Protein AF-A0A1V4RN10-F1 (afdb_monomer_lite)

Radius of gyration: 19.71 Å; chains: 1; bounding box: 52×45×44 Å

pLDDT: mean 91.27, std 7.73, range [52.91, 98.69]

Structure (mmCIF, N/CA/C/O backbone):
data_AF-A0A1V4RN10-F1
#
_entry.id   AF-A0A1V4RN10-F1
#
loop_
_atom_site.group_PDB
_atom_site.id
_atom_site.type_symbol
_atom_site.label_atom_id
_atom_site.label_alt_id
_atom_site.label_comp_id
_atom_site.label_asym_id
_atom_site.label_entity_id
_atom_site.label_seq_id
_atom_site.pdbx_PDB_ins_code
_atom_site.Cartn_x
_atom_site.Cartn_y
_atom_site.Cartn_z
_atom_site.occupancy
_atom_site.B_iso_or_equiv
_atom_site.auth_seq_id
_atom_site.auth_comp_id
_atom_site.auth_asym_id
_atom_site.auth_atom_id
_atom_site.pdbx_PDB_model_num
ATOM 1 N N . MET A 1 1 ? 27.541 -5.386 -12.249 1.00 52.91 1 MET A N 1
ATOM 2 C CA . MET A 1 1 ? 27.456 -4.041 -11.633 1.00 52.91 1 MET A CA 1
ATOM 3 C C . MET A 1 1 ? 26.237 -4.027 -10.718 1.00 52.91 1 MET A C 1
ATOM 5 O O . MET A 1 1 ? 25.188 -4.475 -11.162 1.00 52.91 1 MET A O 1
ATOM 9 N N . LYS A 1 2 ? 26.365 -3.632 -9.444 1.00 71.94 2 LYS A N 1
ATOM 10 C CA . LYS A 1 2 ? 25.230 -3.613 -8.505 1.00 71.94 2 LYS A CA 1
ATOM 11 C C . LYS A 1 2 ? 24.429 -2.330 -8.739 1.00 71.94 2 LYS A C 1
ATOM 13 O O . LYS A 1 2 ? 24.978 -1.246 -8.583 1.00 71.94 2 LYS A O 1
ATOM 18 N N . ILE A 1 3 ? 23.176 -2.460 -9.167 1.00 78.50 3 ILE A N 1
ATOM 19 C CA . ILE A 1 3 ? 22.261 -1.328 -9.351 1.00 78.50 3 ILE A CA 1
ATOM 20 C C . ILE A 1 3 ? 21.621 -1.026 -7.991 1.00 78.50 3 ILE A C 1
ATOM 22 O O . ILE A 1 3 ? 21.015 -1.910 -7.387 1.00 78.50 3 ILE A O 1
ATOM 26 N N . GLU A 1 4 ? 21.792 0.196 -7.486 1.00 83.69 4 GLU A N 1
ATOM 27 C CA . GLU A 1 4 ? 21.200 0.646 -6.221 1.00 83.69 4 GLU A CA 1
ATOM 28 C C . GLU A 1 4 ? 19.895 1.400 -6.510 1.00 83.69 4 GLU A C 1
ATOM 30 O O . GLU A 1 4 ? 19.922 2.474 -7.108 1.00 83.69 4 GLU A O 1
ATOM 35 N N . THR A 1 5 ? 18.751 0.847 -6.093 1.00 86.69 5 THR A N 1
ATOM 36 C CA . THR A 1 5 ? 17.425 1.444 -6.348 1.00 86.69 5 THR A CA 1
ATOM 37 C C . THR A 1 5 ? 17.239 2.797 -5.663 1.00 86.69 5 THR A C 1
ATOM 39 O O . THR A 1 5 ? 16.564 3.670 -6.205 1.00 86.69 5 THR A O 1
ATOM 42 N N . ILE A 1 6 ? 17.815 2.956 -4.469 1.00 93.75 6 ILE A N 1
ATOM 43 C CA . ILE A 1 6 ? 17.764 4.173 -3.656 1.00 93.75 6 ILE A CA 1
ATOM 44 C C . ILE A 1 6 ? 19.137 4.367 -3.016 1.00 93.75 6 ILE A C 1
ATOM 46 O O . ILE A 1 6 ? 19.711 3.414 -2.488 1.00 93.75 6 ILE A O 1
ATOM 50 N N . LYS A 1 7 ? 19.654 5.595 -3.051 1.00 95.25 7 LYS A N 1
ATOM 51 C CA . LYS A 1 7 ? 20.972 5.950 -2.531 1.00 95.25 7 LYS A CA 1
ATOM 52 C C . LYS A 1 7 ? 20.967 7.341 -1.911 1.00 95.25 7 LYS A C 1
ATOM 54 O O . LYS A 1 7 ? 20.484 8.295 -2.512 1.00 95.25 7 LYS A O 1
ATOM 59 N N . TRP A 1 8 ? 21.580 7.477 -0.742 1.00 95.06 8 TRP A N 1
ATOM 60 C CA . TRP A 1 8 ? 21.857 8.787 -0.157 1.00 95.06 8 TRP A CA 1
ATOM 61 C C . TRP A 1 8 ? 23.052 9.465 -0.836 1.00 95.06 8 TRP A C 1
ATOM 63 O O . TRP A 1 8 ? 24.113 8.857 -0.985 1.00 95.06 8 TRP A O 1
ATOM 73 N N . LEU A 1 9 ? 22.896 10.738 -1.193 1.00 93.00 9 LEU A N 1
ATOM 74 C CA . LEU A 1 9 ? 23.928 11.612 -1.744 1.00 93.00 9 LEU A CA 1
ATOM 75 C C . LEU A 1 9 ? 23.949 12.927 -0.961 1.00 93.00 9 LEU A C 1
ATOM 77 O O . LEU A 1 9 ? 23.276 13.865 -1.361 1.00 93.00 9 LEU A O 1
ATOM 81 N N . SER A 1 10 ? 24.690 12.994 0.149 1.00 87.88 10 SER A N 1
ATOM 82 C CA . SER A 1 10 ? 24.984 14.207 0.946 1.00 87.88 10 SER A CA 1
ATOM 83 C C . SER A 1 10 ? 24.052 15.413 0.707 1.00 87.88 10 SER A C 1
ATOM 85 O O . SER A 1 10 ? 24.470 16.427 0.148 1.00 87.88 10 SER A O 1
ATOM 87 N N . GLY A 1 11 ? 22.785 15.298 1.125 1.00 91.31 11 GLY A N 1
ATOM 88 C CA . GLY A 1 11 ? 21.748 16.323 0.923 1.00 91.31 11 GLY A CA 1
ATOM 89 C C . GLY A 1 11 ? 20.757 16.053 -0.216 1.00 91.31 11 GLY A C 1
ATOM 90 O O . GLY A 1 11 ? 19.972 16.931 -0.563 1.00 91.31 11 GLY A O 1
ATOM 91 N N . ALA A 1 12 ? 20.776 14.855 -0.792 1.00 95.69 12 ALA A N 1
ATOM 92 C CA . ALA A 1 12 ? 19.805 14.373 -1.762 1.00 95.69 12 ALA A CA 1
ATOM 93 C C . ALA A 1 12 ? 19.594 12.859 -1.629 1.00 95.69 12 ALA A C 1
ATOM 95 O O . ALA A 1 12 ? 20.479 12.122 -1.192 1.00 95.69 12 ALA A O 1
ATOM 96 N N . VAL A 1 13 ? 18.431 12.388 -2.066 1.00 97.00 13 VAL A N 1
ATOM 97 C CA . VAL A 1 13 ? 18.115 10.968 -2.241 1.00 97.00 13 VAL A CA 1
ATOM 98 C C . VAL A 1 13 ? 18.063 10.689 -3.730 1.00 97.00 13 VAL A C 1
ATOM 100 O O . VAL A 1 13 ? 17.170 11.175 -4.420 1.00 97.00 13 VAL A O 1
ATOM 103 N N . ARG A 1 14 ? 19.020 9.908 -4.228 1.00 97.19 14 ARG A N 1
ATOM 104 C CA . ARG A 1 14 ? 18.996 9.400 -5.594 1.00 97.19 14 ARG A CA 1
ATOM 105 C C . ARG A 1 14 ? 18.114 8.167 -5.663 1.00 97.19 14 ARG A C 1
ATOM 107 O O . ARG A 1 14 ? 18.353 7.201 -4.943 1.00 97.19 14 ARG A O 1
ATOM 114 N N . ILE A 1 15 ? 17.145 8.181 -6.561 1.00 96.38 15 ILE A N 1
ATOM 115 C CA . ILE A 1 15 ? 16.263 7.052 -6.858 1.00 96.38 15 ILE A CA 1
ATOM 116 C C . ILE A 1 15 ? 16.374 6.687 -8.334 1.00 96.38 15 ILE A C 1
ATOM 118 O O . ILE A 1 15 ? 16.707 7.533 -9.165 1.00 96.38 15 ILE A O 1
ATOM 122 N N . ILE A 1 16 ? 16.086 5.434 -8.667 1.00 94.25 16 ILE A N 1
ATOM 123 C CA . ILE A 1 16 ? 15.807 5.051 -10.053 1.00 94.25 16 ILE A CA 1
ATOM 124 C C . ILE A 1 16 ? 14.370 5.443 -10.369 1.00 94.25 16 ILE A C 1
ATOM 126 O O . ILE A 1 16 ? 13.473 5.103 -9.599 1.00 94.25 16 ILE A O 1
ATOM 130 N N . ASP A 1 17 ? 14.151 6.092 -11.509 1.00 94.25 17 ASP A N 1
ATOM 131 C CA . ASP A 1 17 ? 12.809 6.245 -12.054 1.00 94.25 17 ASP A CA 1
ATOM 132 C C . ASP A 1 17 ? 12.331 4.895 -12.603 1.00 94.25 17 ASP A C 1
ATOM 134 O O . ASP A 1 17 ? 12.688 4.471 -13.704 1.00 94.25 17 ASP A O 1
ATOM 138 N N . GLN A 1 18 ? 11.546 4.175 -11.801 1.00 86.88 18 GLN A N 1
ATOM 139 C CA . GLN A 1 18 ? 11.046 2.859 -12.186 1.00 86.88 18 GLN A CA 1
ATOM 140 C C . GLN A 1 18 ? 9.992 2.905 -13.305 1.00 86.88 18 GLN A C 1
ATOM 142 O O . GLN A 1 18 ? 9.641 1.839 -13.818 1.00 86.88 18 GLN A O 1
ATOM 147 N N . THR A 1 19 ? 9.478 4.083 -13.683 1.00 86.06 19 THR A N 1
ATOM 148 C CA . THR A 1 19 ? 8.526 4.223 -14.800 1.00 86.06 19 THR A CA 1
ATOM 149 C C . THR A 1 19 ? 9.212 4.110 -16.163 1.00 86.06 19 THR A C 1
ATOM 151 O O . THR A 1 19 ? 8.589 3.672 -17.123 1.00 86.06 19 THR A O 1
ATOM 154 N N . GLU A 1 20 ? 10.517 4.388 -16.220 1.00 86.75 20 GLU A N 1
ATOM 155 C CA . GLU A 1 20 ? 11.343 4.319 -17.435 1.00 86.75 20 GLU A CA 1
ATOM 156 C C . GLU A 1 20 ? 11.901 2.908 -17.711 1.00 86.75 20 GLU A C 1
ATOM 158 O O . GLU A 1 20 ? 12.376 2.596 -18.809 1.00 86.75 20 GLU A O 1
ATOM 163 N N . LEU A 1 21 ? 11.848 2.017 -16.716 1.00 81.31 21 LEU A N 1
ATOM 164 C CA . LEU A 1 21 ? 12.321 0.640 -16.848 1.00 81.31 21 LEU A CA 1
ATOM 165 C C . LEU A 1 21 ? 11.321 -0.242 -17.621 1.00 81.31 21 LEU A C 1
ATOM 167 O O . LEU A 1 21 ? 10.112 -0.092 -17.448 1.00 81.31 21 LEU A O 1
ATOM 171 N N . PRO A 1 22 ? 11.798 -1.237 -18.401 1.00 88.75 22 PRO A N 1
ATOM 172 C CA . PRO A 1 22 ? 13.200 -1.637 -18.593 1.00 88.75 22 PRO A CA 1
ATOM 173 C C . PRO A 1 22 ? 13.919 -0.887 -19.726 1.00 88.75 22 PRO A C 1
ATOM 175 O O . PRO A 1 22 ? 15.083 -1.173 -19.994 1.00 88.75 22 PRO A O 1
ATOM 178 N N . LEU A 1 23 ? 13.239 0.037 -20.409 1.00 83.38 23 LEU A N 1
ATOM 179 C CA . LEU A 1 23 ? 13.742 0.677 -21.626 1.00 83.38 23 LEU A CA 1
ATOM 180 C C . LEU A 1 23 ? 14.938 1.589 -21.346 1.00 83.38 23 LEU A C 1
ATOM 182 O O . LEU A 1 23 ? 15.884 1.631 -22.133 1.00 83.38 23 LEU A O 1
ATOM 186 N N . ARG A 1 24 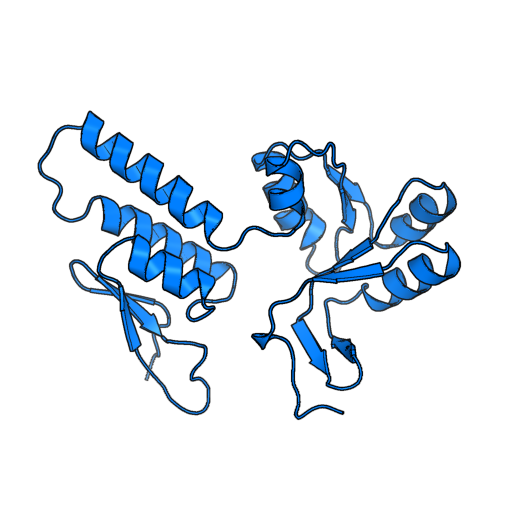? 14.903 2.323 -20.229 1.00 89.69 24 ARG A N 1
ATOM 187 C CA . ARG A 1 24 ? 15.954 3.262 -19.839 1.00 89.69 24 ARG A CA 1
ATOM 188 C C . ARG A 1 24 ? 16.198 3.236 -18.337 1.00 89.69 24 ARG A C 1
ATOM 190 O O . ARG A 1 24 ? 15.274 3.255 -17.534 1.00 89.69 24 ARG A O 1
ATOM 197 N N . LEU A 1 25 ? 17.474 3.266 -17.958 1.00 91.06 25 LEU A N 1
ATOM 198 C CA . LEU A 1 25 ? 17.888 3.480 -16.575 1.00 91.06 25 LEU A CA 1
ATOM 199 C C . LEU A 1 25 ? 18.073 4.984 -16.331 1.00 91.06 25 LEU A C 1
ATOM 201 O O . LEU A 1 25 ? 19.101 5.552 -16.701 1.00 91.06 25 LEU A O 1
ATOM 205 N N . VAL A 1 26 ? 17.070 5.622 -15.727 1.00 94.62 26 VAL A N 1
ATOM 206 C CA . VAL A 1 26 ? 17.075 7.052 -15.380 1.00 94.62 26 VAL A CA 1
ATOM 207 C C . VAL A 1 26 ? 17.165 7.212 -13.863 1.00 94.62 26 VAL A C 1
ATOM 209 O O . VAL A 1 26 ? 16.514 6.480 -13.119 1.00 94.62 26 VAL A O 1
ATOM 212 N N . TYR A 1 27 ? 17.978 8.165 -13.402 1.00 96.12 27 TYR A N 1
ATOM 213 C CA . TYR A 1 27 ? 18.109 8.513 -11.986 1.00 96.12 27 TYR A CA 1
ATOM 214 C C . TYR A 1 27 ? 17.534 9.901 -11.711 1.00 96.12 27 TYR A C 1
ATOM 216 O O . TYR A 1 27 ? 17.707 10.813 -12.518 1.00 96.12 27 TYR A O 1
ATOM 224 N N . LEU A 1 28 ? 16.915 10.064 -10.544 1.00 95.62 28 LEU A N 1
ATOM 225 C CA . LEU A 1 28 ? 16.389 11.333 -10.046 1.00 95.62 28 LEU A CA 1
ATOM 226 C C . LEU A 1 28 ? 16.990 11.637 -8.678 1.00 95.62 28 LEU A C 1
ATOM 228 O O . LEU A 1 28 ? 17.051 10.749 -7.831 1.00 95.62 28 LEU A O 1
ATOM 232 N N . ASP A 1 29 ? 17.389 12.889 -8.460 1.00 97.38 29 ASP A N 1
ATOM 233 C CA . ASP A 1 29 ? 17.944 13.355 -7.188 1.00 97.38 29 ASP A CA 1
ATOM 234 C C . ASP A 1 29 ? 16.914 14.224 -6.459 1.00 97.38 29 ASP A C 1
ATOM 236 O O . ASP A 1 29 ? 16.763 15.414 -6.743 1.00 97.38 29 ASP A O 1
ATOM 240 N N . CYS A 1 30 ? 16.211 13.636 -5.494 1.00 96.94 30 CYS A N 1
ATOM 241 C CA . CYS A 1 30 ? 15.250 14.342 -4.654 1.00 96.94 30 CYS A CA 1
ATOM 242 C C . CYS A 1 30 ? 15.998 15.114 -3.558 1.00 96.94 30 CYS A C 1
ATOM 244 O O . CYS A 1 30 ? 16.660 14.513 -2.713 1.00 96.94 30 CYS A O 1
ATOM 246 N N . ARG A 1 31 ? 15.910 16.450 -3.570 1.00 96.00 31 ARG A N 1
ATOM 247 C CA . ARG A 1 31 ? 16.640 17.357 -2.652 1.00 96.00 31 ARG A CA 1
ATOM 248 C C . ARG A 1 31 ? 15.775 17.964 -1.551 1.00 96.00 31 ARG A C 1
ATOM 250 O O . ARG A 1 31 ? 16.274 18.728 -0.732 1.00 96.00 31 ARG A O 1
ATOM 257 N N . ASN A 1 32 ? 14.483 17.656 -1.538 1.00 95.75 32 ASN A N 1
ATOM 258 C CA . ASN A 1 32 ? 13.541 18.017 -0.478 1.00 95.75 32 ASN A CA 1
ATOM 259 C C . ASN A 1 32 ? 12.461 16.926 -0.354 1.00 95.75 32 ASN A C 1
ATOM 261 O O . ASN A 1 32 ? 12.313 16.086 -1.248 1.00 95.75 32 ASN A O 1
ATOM 265 N N . VAL A 1 33 ? 11.726 16.932 0.761 1.00 96.94 33 VAL A N 1
ATOM 266 C CA . VAL A 1 33 ? 10.665 15.947 1.035 1.00 96.94 33 VAL A CA 1
ATOM 267 C C . VAL A 1 33 ? 9.607 15.950 -0.063 1.00 96.94 33 VAL A C 1
ATOM 269 O O . VAL A 1 33 ? 9.198 14.876 -0.479 1.00 96.94 33 VAL A O 1
ATOM 272 N N . GLU A 1 34 ? 9.230 17.118 -0.589 1.00 96.94 34 GLU A N 1
ATOM 273 C CA . GLU A 1 34 ? 8.211 17.226 -1.641 1.00 96.94 34 GLU A CA 1
ATOM 274 C C . GLU A 1 34 ? 8.627 16.521 -2.930 1.00 96.94 34 GLU A C 1
ATOM 276 O O . GLU A 1 34 ? 7.875 15.711 -3.457 1.00 96.94 34 GLU A O 1
ATOM 281 N N . THR A 1 35 ? 9.858 16.731 -3.403 1.00 96.69 35 THR A N 1
ATOM 282 C CA . THR A 1 35 ? 10.359 16.048 -4.609 1.00 96.69 35 THR A CA 1
ATOM 283 C C . THR A 1 35 ? 10.422 14.532 -4.442 1.00 96.69 35 THR A C 1
ATOM 285 O O . THR A 1 35 ? 10.275 13.801 -5.419 1.00 96.69 35 THR A O 1
ATOM 288 N N . LEU A 1 36 ? 10.643 14.042 -3.219 1.00 96.50 36 LEU A N 1
ATOM 289 C CA . LEU A 1 36 ? 10.633 12.610 -2.935 1.00 96.50 36 LEU A CA 1
ATOM 290 C C . LEU A 1 36 ? 9.207 12.067 -2.813 1.00 96.50 36 LEU A C 1
ATOM 292 O O . LEU A 1 36 ? 8.914 10.995 -3.333 1.00 96.50 36 LEU A O 1
ATOM 296 N N . ALA A 1 37 ? 8.322 12.821 -2.165 1.00 95.06 37 ALA A N 1
ATOM 297 C CA . ALA A 1 37 ? 6.912 12.504 -2.018 1.00 95.06 37 ALA A CA 1
ATOM 298 C C . ALA A 1 37 ? 6.216 12.423 -3.384 1.00 95.06 37 ALA A C 1
ATOM 300 O O . ALA A 1 37 ? 5.591 11.409 -3.691 1.00 95.06 37 ALA A O 1
ATOM 301 N N . GLN A 1 38 ? 6.450 13.414 -4.246 1.00 93.25 38 GLN A N 1
ATOM 302 C CA . GLN A 1 38 ? 5.984 13.429 -5.629 1.00 93.25 38 GLN A CA 1
ATOM 303 C C . GLN A 1 38 ? 6.516 12.223 -6.416 1.00 93.25 38 GLN A C 1
ATOM 305 O O . GLN A 1 38 ? 5.773 11.585 -7.151 1.00 93.25 38 GLN A O 1
ATOM 310 N N . ALA A 1 39 ? 7.783 11.838 -6.228 1.00 94.06 39 ALA A N 1
ATOM 311 C CA . ALA A 1 39 ? 8.327 10.655 -6.892 1.00 94.06 39 ALA A CA 1
ATOM 312 C C . ALA A 1 39 ? 7.672 9.336 -6.429 1.00 94.06 39 ALA A C 1
ATOM 314 O O . ALA A 1 39 ? 7.555 8.392 -7.215 1.00 94.06 39 ALA A O 1
ATOM 315 N N . ILE A 1 40 ? 7.239 9.249 -5.168 1.00 91.94 40 ILE A N 1
ATOM 316 C CA . ILE A 1 40 ? 6.473 8.103 -4.655 1.00 91.94 40 ILE A CA 1
ATOM 317 C C . ILE A 1 40 ? 5.047 8.108 -5.238 1.00 91.94 40 ILE A C 1
ATOM 319 O O . ILE A 1 40 ? 4.564 7.062 -5.676 1.00 91.94 40 ILE A O 1
ATOM 323 N N . GLU A 1 41 ? 4.395 9.272 -5.277 1.00 85.94 41 GLU A N 1
ATOM 324 C CA . GLU A 1 41 ? 3.046 9.476 -5.834 1.00 85.94 41 GLU A CA 1
ATOM 325 C C . GLU A 1 41 ? 2.982 9.136 -7.328 1.00 85.94 41 GLU A C 1
ATOM 327 O O . GLU A 1 41 ? 2.086 8.420 -7.774 1.00 85.94 41 GLU A O 1
ATOM 332 N N . GLU A 1 42 ? 3.986 9.570 -8.090 1.00 87.75 42 GLU A N 1
ATOM 333 C CA . GLU A 1 42 ? 4.141 9.306 -9.525 1.00 87.75 42 GLU A CA 1
ATOM 334 C C . GLU A 1 42 ? 4.659 7.889 -9.827 1.00 87.75 42 GLU A C 1
ATOM 336 O O . GLU A 1 42 ? 4.915 7.548 -10.980 1.00 87.75 42 GLU A O 1
ATOM 341 N N . LEU A 1 43 ? 4.809 7.036 -8.804 1.00 86.44 43 LEU A N 1
ATOM 342 C CA . LEU A 1 43 ? 5.239 5.635 -8.915 1.00 86.44 43 LEU A CA 1
ATOM 343 C C . LEU A 1 43 ? 6.653 5.437 -9.482 1.00 86.44 43 LEU A C 1
ATOM 345 O O . LEU A 1 43 ? 7.021 4.316 -9.854 1.00 86.44 43 LEU A O 1
A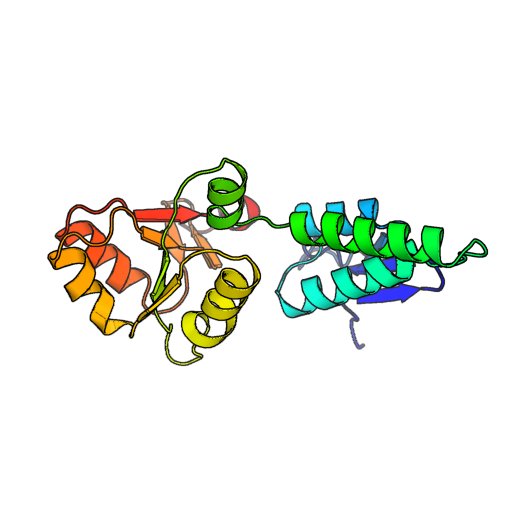TOM 349 N N . LYS A 1 44 ? 7.469 6.493 -9.473 1.00 90.25 44 LYS A N 1
ATOM 350 C CA . LYS A 1 44 ? 8.904 6.445 -9.786 1.00 90.25 44 LYS A CA 1
ATOM 351 C C . LYS A 1 44 ? 9.642 5.605 -8.747 1.00 90.25 44 LYS A C 1
ATOM 353 O O . LYS A 1 44 ? 10.568 4.879 -9.091 1.00 90.25 44 LYS A O 1
ATOM 358 N N . VAL A 1 45 ? 9.158 5.599 -7.499 1.00 88.19 45 VAL A N 1
ATOM 359 C CA . VAL A 1 45 ? 9.507 4.606 -6.470 1.00 88.19 45 VAL A CA 1
ATOM 360 C C . VAL A 1 45 ? 8.290 3.747 -6.143 1.00 88.19 45 VAL A C 1
ATOM 362 O O . VAL A 1 45 ? 7.262 4.245 -5.693 1.00 88.19 45 VAL A O 1
ATOM 365 N N . ARG A 1 46 ? 8.414 2.428 -6.308 1.00 81.69 46 ARG A N 1
ATOM 366 C CA . ARG A 1 46 ? 7.350 1.466 -5.989 1.00 81.69 46 ARG A CA 1
ATOM 367 C C . ARG A 1 46 ? 7.894 0.199 -5.332 1.00 81.69 46 ARG A C 1
ATOM 369 O O . ARG A 1 46 ? 9.083 -0.104 -5.418 1.00 81.69 46 ARG A O 1
ATOM 376 N N . GLY A 1 47 ? 6.986 -0.534 -4.687 1.00 74.69 47 GLY A N 1
ATOM 377 C CA . GLY A 1 47 ? 7.279 -1.688 -3.835 1.00 74.69 47 GLY A CA 1
ATOM 378 C C . GLY A 1 47 ? 7.439 -1.275 -2.372 1.00 74.69 47 GLY A C 1
ATOM 379 O O . GLY A 1 47 ? 8.181 -0.343 -2.072 1.00 74.69 47 GLY A O 1
ATOM 380 N N . ALA A 1 48 ? 6.743 -1.962 -1.460 1.00 73.75 48 ALA A N 1
ATOM 381 C CA . ALA A 1 48 ? 6.683 -1.575 -0.046 1.00 73.75 48 ALA A CA 1
ATOM 382 C C . ALA A 1 48 ? 8.071 -1.388 0.609 1.00 73.75 48 ALA A C 1
ATOM 384 O O . ALA A 1 48 ? 8.272 -0.353 1.244 1.00 73.75 48 ALA A O 1
ATOM 385 N N . PRO A 1 49 ? 9.071 -2.274 0.392 1.00 73.69 49 PRO A N 1
ATOM 386 C CA . PRO A 1 49 ? 10.408 -2.058 0.947 1.00 73.69 49 PRO A CA 1
ATOM 387 C C . PRO A 1 49 ? 11.089 -0.789 0.414 1.00 73.69 49 PRO A C 1
ATOM 389 O O . PRO A 1 49 ? 11.685 -0.041 1.184 1.00 73.69 49 PRO A O 1
ATOM 392 N N . ALA A 1 50 ? 10.981 -0.515 -0.890 1.00 84.62 50 ALA A N 1
ATOM 393 C CA . ALA A 1 50 ? 11.603 0.657 -1.504 1.00 84.62 50 ALA A CA 1
ATOM 394 C C . ALA A 1 50 ? 10.923 1.957 -1.052 1.00 84.62 50 ALA A C 1
ATOM 396 O O . ALA A 1 50 ? 11.606 2.921 -0.725 1.00 84.62 50 ALA A O 1
ATOM 397 N N . ILE A 1 51 ? 9.590 1.969 -0.964 1.00 88.31 51 ILE A N 1
ATOM 398 C CA . ILE A 1 51 ? 8.834 3.117 -0.448 1.00 88.31 51 ILE A CA 1
ATOM 399 C C . ILE A 1 51 ? 9.201 3.384 1.015 1.00 88.31 51 ILE A C 1
ATOM 401 O O . ILE A 1 51 ? 9.442 4.533 1.370 1.00 88.31 51 ILE A O 1
ATOM 405 N N . GLY A 1 52 ? 9.322 2.343 1.848 1.00 84.56 52 GLY A N 1
ATOM 406 C CA . GLY A 1 52 ? 9.739 2.492 3.245 1.00 84.56 52 GLY A CA 1
ATOM 407 C C . GLY A 1 52 ? 11.133 3.110 3.384 1.00 84.56 52 GLY A C 1
ATOM 408 O O . GLY A 1 52 ? 11.322 4.047 4.159 1.00 84.56 52 GLY A O 1
ATOM 409 N N . VAL A 1 53 ? 12.102 2.647 2.585 1.00 91.06 53 VAL A N 1
ATOM 410 C CA . VAL A 1 53 ? 13.458 3.223 2.559 1.00 91.06 53 VAL A CA 1
ATOM 411 C C . VAL A 1 53 ? 13.444 4.667 2.045 1.00 91.06 53 VAL A C 1
ATOM 413 O O . VAL A 1 53 ? 14.100 5.525 2.633 1.00 91.06 53 VAL A O 1
ATOM 416 N N . ALA A 1 54 ? 12.681 4.962 0.987 1.00 93.81 54 ALA A N 1
ATOM 417 C CA . ALA A 1 54 ? 12.521 6.324 0.480 1.00 93.81 54 ALA A CA 1
ATOM 418 C C . ALA A 1 54 ? 11.929 7.249 1.552 1.00 93.81 54 ALA A C 1
ATOM 420 O O . ALA A 1 54 ? 12.497 8.300 1.827 1.00 93.81 54 ALA A O 1
ATOM 421 N N . ALA A 1 55 ? 10.847 6.842 2.217 1.00 92.50 55 ALA A N 1
ATOM 422 C CA . ALA A 1 55 ? 10.218 7.630 3.270 1.00 92.50 55 ALA A CA 1
ATOM 423 C C . ALA A 1 55 ? 11.179 7.896 4.443 1.00 92.50 55 ALA A C 1
ATOM 425 O O . ALA A 1 55 ? 11.302 9.034 4.894 1.00 92.50 55 ALA A O 1
ATOM 426 N N . ALA A 1 56 ? 11.934 6.885 4.888 1.00 92.50 56 ALA A N 1
ATOM 427 C CA . ALA A 1 56 ? 12.942 7.059 5.934 1.00 92.50 56 ALA A CA 1
ATOM 428 C C . ALA A 1 56 ? 14.017 8.083 5.533 1.00 92.50 56 ALA A C 1
ATOM 430 O O . ALA A 1 56 ? 14.348 8.979 6.313 1.00 92.50 56 ALA A O 1
ATOM 431 N N . TYR A 1 57 ? 14.520 8.010 4.297 1.00 96.75 57 TYR A N 1
ATOM 432 C CA . TYR A 1 57 ? 15.432 9.031 3.796 1.00 96.75 57 TYR A CA 1
ATOM 433 C C . TYR A 1 57 ? 14.775 10.408 3.676 1.00 96.75 57 TYR A C 1
ATOM 435 O O . TYR A 1 57 ? 15.439 11.403 3.945 1.00 96.75 57 TYR A O 1
ATOM 443 N N . GLY A 1 58 ? 13.492 10.486 3.325 1.00 96.00 58 GLY A N 1
ATOM 444 C CA . GLY A 1 58 ? 12.732 11.735 3.313 1.00 96.00 58 GLY A CA 1
ATOM 445 C C . GLY A 1 58 ? 12.709 12.420 4.680 1.00 96.00 58 GLY A C 1
ATOM 446 O O . GLY A 1 58 ? 12.931 13.626 4.759 1.00 96.00 58 GLY A O 1
ATOM 447 N N . VAL A 1 59 ? 12.552 11.659 5.768 1.00 96.25 59 VAL A N 1
ATOM 448 C CA . VAL A 1 59 ? 12.642 12.201 7.136 1.00 96.25 59 VAL A CA 1
ATOM 449 C C . VAL A 1 59 ? 14.047 12.726 7.438 1.00 96.25 59 VAL A C 1
ATOM 451 O O . VAL A 1 59 ? 14.185 13.837 7.940 1.00 96.25 59 VAL A O 1
ATOM 454 N N . VAL A 1 60 ? 15.105 11.986 7.084 1.00 96.50 60 VAL A N 1
ATOM 455 C CA . VAL A 1 60 ? 16.496 12.471 7.233 1.00 96.50 60 VAL A CA 1
ATOM 456 C C . VAL A 1 60 ? 16.716 13.756 6.436 1.00 96.50 60 VAL A C 1
ATOM 458 O O . VAL A 1 60 ? 17.386 14.686 6.884 1.00 96.50 60 VAL A O 1
ATOM 461 N N . LEU A 1 61 ? 16.130 13.818 5.248 1.00 96.44 61 LEU A N 1
ATOM 462 C CA . LEU A 1 61 ? 16.280 14.926 4.331 1.00 96.44 61 LEU A CA 1
ATOM 463 C C . LEU A 1 61 ? 15.547 16.187 4.819 1.00 96.44 61 LEU A C 1
ATOM 465 O O . LEU A 1 61 ? 16.034 17.290 4.583 1.00 96.44 61 LEU A O 1
ATOM 469 N N . SER A 1 62 ? 14.447 16.050 5.571 1.00 96.19 62 SER A N 1
ATOM 470 C CA . SER A 1 62 ? 13.725 17.191 6.160 1.00 96.19 62 SER A CA 1
ATOM 471 C C . SER A 1 62 ? 14.536 17.939 7.225 1.00 96.19 62 SER A C 1
ATOM 473 O O . SER A 1 62 ? 14.348 19.142 7.426 1.00 96.19 62 SER A O 1
ATOM 475 N N . ILE A 1 63 ? 15.472 17.242 7.872 1.00 96.00 63 ILE A N 1
ATOM 476 C CA . ILE A 1 63 ? 16.342 17.781 8.923 1.00 96.00 63 ILE A CA 1
ATOM 477 C C . ILE A 1 63 ? 17.789 17.990 8.462 1.00 96.00 63 ILE A C 1
ATOM 479 O O . ILE A 1 63 ? 18.622 18.460 9.240 1.00 96.00 63 ILE A O 1
ATOM 483 N N . TRP A 1 64 ? 18.112 17.668 7.207 1.00 95.44 64 TRP A N 1
ATOM 484 C CA . TRP A 1 64 ? 19.477 17.772 6.704 1.00 95.44 64 TRP A CA 1
ATOM 485 C C . TRP A 1 64 ? 19.972 19.221 6.732 1.00 95.44 64 TRP A C 1
ATOM 487 O O . TRP A 1 64 ? 19.351 20.125 6.178 1.00 95.44 64 TRP A O 1
ATOM 497 N N . GLY A 1 65 ? 21.106 19.448 7.397 1.00 91.38 65 GLY A N 1
ATOM 498 C CA . GLY A 1 65 ? 21.678 20.787 7.559 1.00 91.38 65 GLY A CA 1
ATOM 499 C C . GLY A 1 65 ? 20.918 21.698 8.532 1.00 91.38 65 GLY A C 1
ATOM 500 O O . GLY A 1 65 ? 21.211 22.892 8.585 1.00 91.38 65 GLY A O 1
ATOM 501 N N . HIS A 1 66 ? 19.966 21.174 9.313 1.00 92.62 66 HIS A N 1
ATOM 502 C CA . HIS A 1 66 ? 19.288 21.949 10.349 1.00 92.62 66 HIS A CA 1
ATOM 503 C C . HIS A 1 66 ? 20.271 22.407 11.443 1.00 92.62 66 HIS A C 1
ATOM 505 O O . HIS A 1 66 ? 21.072 21.621 11.945 1.00 92.62 66 HIS A O 1
ATOM 511 N N . ARG A 1 67 ? 20.196 23.692 11.814 1.00 93.44 67 ARG A N 1
ATOM 512 C CA . ARG A 1 67 ? 20.986 24.327 12.890 1.00 93.44 67 ARG A CA 1
ATOM 513 C C . ARG A 1 67 ? 20.116 25.098 13.891 1.00 93.44 67 ARG A C 1
ATOM 515 O O . ARG A 1 67 ? 20.621 25.958 14.604 1.00 93.44 67 ARG A O 1
ATOM 522 N N . GLY A 1 68 ? 18.810 24.853 13.858 1.00 92.12 68 GLY A N 1
ATOM 523 C CA . GLY A 1 68 ? 17.832 25.548 14.682 1.00 92.12 68 GLY A CA 1
ATOM 524 C C . GLY A 1 68 ? 17.575 24.835 16.007 1.00 92.12 68 GLY A C 1
ATOM 525 O O . GLY A 1 68 ? 18.401 24.058 16.489 1.00 92.12 68 GLY A O 1
ATOM 526 N N . THR A 1 69 ? 16.428 25.124 16.609 1.00 96.38 69 THR A N 1
ATOM 527 C CA . THR A 1 69 ? 16.056 24.589 17.923 1.00 96.38 69 THR A CA 1
ATOM 528 C C . THR A 1 69 ? 15.493 23.169 17.835 1.00 96.38 69 THR A C 1
ATOM 530 O O . THR A 1 69 ? 14.952 22.748 16.812 1.00 96.38 69 THR A O 1
ATOM 533 N N . SER A 1 70 ? 15.518 22.435 18.951 1.00 93.50 70 SER A N 1
ATOM 534 C CA . SER A 1 70 ? 14.898 21.104 19.037 1.00 93.50 70 SER A CA 1
ATOM 535 C C . SER A 1 70 ? 13.399 21.114 18.704 1.00 93.50 70 SER A C 1
ATOM 537 O O . SER A 1 70 ? 12.891 20.141 18.156 1.00 93.50 70 SER A O 1
ATOM 539 N N . GLN A 1 71 ? 12.692 22.211 18.995 1.00 94.88 71 GLN A N 1
ATOM 540 C CA . GLN A 1 71 ? 11.269 22.361 18.670 1.00 94.88 71 GLN A CA 1
ATOM 541 C C . GLN A 1 71 ? 11.046 22.460 17.155 1.00 94.88 71 GLN A C 1
ATOM 543 O O . GLN A 1 71 ? 10.160 21.797 16.617 1.00 94.88 71 GLN A O 1
ATOM 548 N N . GLU A 1 72 ? 11.876 23.233 16.451 1.00 93.75 72 GLU A N 1
ATOM 549 C CA . GLU A 1 72 ? 11.837 23.328 14.986 1.00 93.75 72 GLU A CA 1
ATOM 550 C C . GLU A 1 72 ? 12.203 21.993 14.327 1.00 93.75 72 GLU A C 1
ATOM 552 O O . GLU A 1 72 ? 11.564 21.586 13.355 1.00 93.75 72 GLU A O 1
ATOM 557 N N . LEU A 1 73 ? 13.203 21.285 14.866 1.00 94.94 7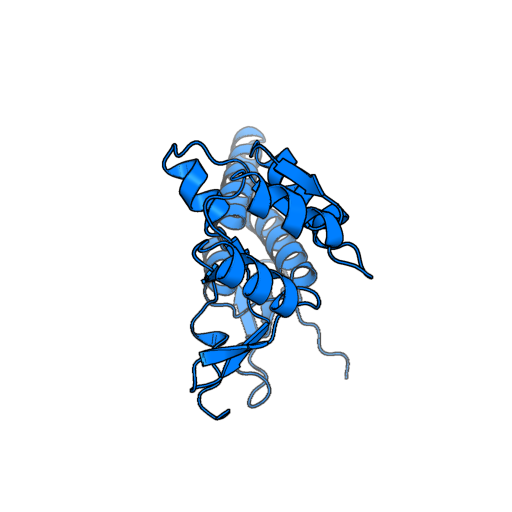3 LEU A N 1
ATOM 558 C CA . LEU A 1 73 ? 13.571 19.941 14.419 1.00 94.94 73 LEU A CA 1
ATOM 559 C C . LEU A 1 73 ? 12.372 18.986 14.509 1.00 94.94 73 LEU A C 1
ATOM 561 O O . LEU A 1 73 ? 12.034 18.313 13.535 1.00 94.94 73 LEU A O 1
ATOM 565 N N . GLU A 1 74 ? 11.701 18.953 15.659 1.00 94.88 74 GLU A N 1
ATOM 566 C CA . GLU A 1 74 ? 10.556 18.076 15.901 1.00 94.88 74 GLU A CA 1
ATOM 567 C C . GLU A 1 74 ? 9.372 18.408 14.977 1.00 94.88 74 GLU A C 1
ATOM 569 O O . GLU A 1 74 ? 8.720 17.508 14.445 1.00 94.88 74 GLU A O 1
ATOM 574 N N . GLN A 1 75 ? 9.113 19.696 14.726 1.00 94.75 75 GLN A N 1
ATOM 575 C CA . GLN A 1 75 ? 8.099 20.135 13.761 1.00 94.75 75 GLN A CA 1
ATOM 576 C C . GLN A 1 75 ? 8.419 19.662 12.336 1.00 94.75 75 GLN A C 1
ATOM 578 O O . GLN A 1 75 ? 7.534 19.135 11.663 1.00 94.75 75 GLN A O 1
ATOM 583 N N . LYS A 1 76 ? 9.678 19.774 11.891 1.00 96.00 76 LYS A N 1
ATOM 584 C CA . LYS A 1 76 ? 10.109 19.302 10.563 1.00 96.00 76 LYS A CA 1
ATOM 585 C C . LYS A 1 76 ? 9.985 17.790 10.403 1.00 96.00 76 LYS A C 1
ATOM 587 O O . LYS A 1 76 ? 9.585 17.324 9.335 1.00 96.00 76 LYS A O 1
ATOM 592 N N . ILE A 1 77 ? 10.308 17.023 11.446 1.00 96.12 77 ILE A N 1
ATOM 593 C CA . ILE A 1 77 ? 10.136 15.564 11.439 1.00 96.12 77 ILE A CA 1
ATOM 594 C C . ILE A 1 77 ? 8.652 15.218 11.339 1.00 96.12 77 ILE A C 1
ATOM 596 O O . ILE A 1 77 ? 8.276 14.461 10.447 1.00 96.12 77 ILE A O 1
ATOM 600 N N . ARG A 1 78 ? 7.807 15.798 12.204 1.00 94.06 78 ARG A N 1
ATOM 601 C CA . ARG A 1 78 ? 6.355 15.554 12.188 1.00 94.06 78 ARG A CA 1
ATOM 602 C C . ARG A 1 78 ? 5.742 15.863 10.829 1.00 94.06 78 ARG A C 1
ATOM 604 O O . ARG A 1 78 ? 5.038 15.021 10.285 1.00 94.06 78 ARG A O 1
ATOM 611 N N . TRP A 1 79 ? 6.057 17.029 10.269 1.00 95.94 79 TRP A N 1
ATOM 612 C CA . TRP A 1 79 ? 5.580 17.421 8.947 1.00 95.94 79 TRP A CA 1
ATOM 613 C C . TRP A 1 79 ? 6.036 16.446 7.856 1.00 95.94 79 TRP A C 1
ATOM 615 O O . TRP A 1 79 ? 5.228 16.039 7.030 1.00 95.94 79 TRP A O 1
ATOM 625 N N . ALA A 1 80 ? 7.303 16.020 7.861 1.00 95.25 80 ALA A N 1
ATOM 626 C CA . ALA A 1 80 ? 7.806 15.092 6.850 1.00 95.25 80 ALA A CA 1
ATOM 627 C C . ALA A 1 80 ? 7.148 13.710 6.950 1.00 95.25 80 ALA A C 1
ATOM 629 O O . ALA A 1 80 ? 6.782 13.134 5.929 1.00 95.25 80 ALA A O 1
ATOM 630 N N . VAL A 1 81 ? 6.976 13.189 8.170 1.00 91.56 81 VAL A N 1
ATOM 631 C CA . VAL A 1 81 ? 6.276 11.919 8.418 1.00 91.56 81 VAL A CA 1
ATOM 632 C C . VAL A 1 81 ? 4.835 11.993 7.921 1.00 91.56 81 VAL A C 1
ATOM 634 O O . VAL A 1 81 ? 4.390 11.087 7.218 1.00 91.56 81 VAL A O 1
ATOM 637 N N . ASP A 1 82 ? 4.130 13.077 8.240 1.00 87.81 82 ASP A N 1
ATOM 638 C CA . ASP A 1 82 ? 2.762 13.305 7.781 1.00 87.81 82 ASP A CA 1
ATOM 639 C C . ASP A 1 82 ? 2.690 13.423 6.252 1.00 87.81 82 ASP A C 1
ATOM 641 O O . ASP A 1 82 ? 1.931 12.712 5.599 1.00 87.81 82 ASP A O 1
ATOM 645 N N . ARG A 1 83 ? 3.555 14.232 5.636 1.00 92.56 83 ARG A N 1
ATOM 646 C CA . ARG A 1 83 ? 3.588 14.401 4.179 1.00 92.56 83 ARG A CA 1
ATOM 647 C C . ARG A 1 83 ? 3.848 13.086 3.444 1.00 92.56 83 ARG A C 1
ATOM 649 O O . ARG A 1 83 ? 3.202 12.816 2.431 1.00 92.56 83 ARG A O 1
ATOM 656 N N . LEU A 1 84 ? 4.797 12.285 3.933 1.00 90.31 84 LEU A N 1
ATOM 657 C CA . LEU A 1 84 ? 5.213 11.033 3.299 1.00 90.31 84 LEU A CA 1
ATOM 658 C C . LEU A 1 84 ? 4.191 9.909 3.500 1.00 90.31 84 LEU A C 1
ATOM 660 O O . LEU A 1 84 ? 4.014 9.100 2.590 1.00 90.31 84 LEU A O 1
ATOM 664 N N . SER A 1 85 ? 3.488 9.865 4.635 1.00 82.69 85 SER A N 1
ATOM 665 C CA . SER A 1 85 ? 2.421 8.880 4.869 1.00 82.69 85 SER A CA 1
ATOM 666 C C . SER A 1 85 ? 1.232 9.077 3.918 1.00 82.69 85 SER A C 1
ATOM 668 O O . SER A 1 85 ? 0.604 8.105 3.498 1.00 82.69 85 SER A O 1
ATOM 670 N N . HIS A 1 86 ? 0.996 10.316 3.479 1.00 82.94 86 HIS A N 1
ATOM 671 C CA . HIS A 1 86 ? -0.046 10.679 2.518 1.00 82.94 86 HIS A CA 1
ATOM 672 C C . HIS A 1 86 ? 0.361 10.537 1.042 1.00 82.94 86 HIS A C 1
ATOM 674 O O . HIS A 1 86 ? -0.411 10.915 0.168 1.00 82.94 86 HIS A O 1
ATOM 680 N N . THR A 1 87 ? 1.534 9.979 0.727 1.00 83.06 87 THR A N 1
ATOM 681 C CA . THR A 1 87 ? 1.970 9.810 -0.677 1.00 83.06 87 THR A CA 1
ATOM 682 C C . THR A 1 87 ? 1.246 8.687 -1.411 1.00 83.06 87 THR A C 1
ATOM 684 O O . THR A 1 87 ? 1.166 8.691 -2.636 1.00 83.06 87 THR A O 1
ATOM 687 N N . ARG A 1 88 ? 0.714 7.690 -0.691 1.00 75.88 88 ARG A N 1
ATOM 688 C CA . ARG A 1 88 ? -0.045 6.577 -1.291 1.00 75.88 88 ARG A CA 1
ATOM 689 C C . ARG A 1 88 ? -1.255 6.179 -0.440 1.00 75.88 88 ARG A C 1
ATOM 691 O O . ARG A 1 88 ? -1.309 5.043 0.036 1.00 75.88 88 ARG A O 1
ATOM 698 N N . PRO A 1 89 ? -2.236 7.076 -0.241 1.00 64.19 89 PRO A N 1
ATOM 699 C CA . PRO A 1 89 ? -3.447 6.735 0.480 1.00 64.19 89 PRO A CA 1
ATOM 700 C C . PRO A 1 89 ? -4.232 5.716 -0.348 1.00 64.19 89 PRO A C 1
ATOM 702 O O . PRO A 1 89 ? -4.580 5.944 -1.505 1.00 64.19 89 PRO A O 1
ATOM 705 N N . THR A 1 90 ? -4.492 4.554 0.238 1.00 73.38 90 THR A N 1
ATOM 706 C CA . THR A 1 90 ? -5.445 3.596 -0.326 1.00 73.38 90 THR A CA 1
ATOM 707 C C . THR A 1 90 ? -6.875 4.110 -0.130 1.00 73.38 90 THR A C 1
ATOM 709 O O . THR A 1 90 ? -7.140 4.940 0.744 1.00 73.38 90 THR A O 1
ATOM 712 N N . ALA A 1 91 ? -7.820 3.582 -0.912 1.00 77.56 91 ALA A N 1
ATOM 713 C CA . ALA A 1 91 ? -9.232 3.975 -0.854 1.00 77.56 91 ALA A CA 1
ATOM 714 C C . ALA A 1 91 ? -9.832 3.909 0.567 1.00 77.56 91 ALA A C 1
ATOM 716 O O . ALA A 1 91 ? -10.679 4.728 0.925 1.00 77.56 91 ALA A O 1
ATOM 717 N N . ILE A 1 92 ? -9.361 2.970 1.392 1.00 84.56 92 ILE A N 1
ATOM 718 C CA . ILE A 1 92 ? -9.799 2.797 2.781 1.00 84.56 92 ILE A CA 1
ATOM 719 C C . ILE A 1 92 ? -9.380 3.998 3.644 1.00 84.56 92 ILE A C 1
ATOM 721 O O . ILE A 1 92 ? -10.198 4.535 4.392 1.00 84.56 92 ILE A O 1
ATOM 725 N N . TYR A 1 93 ? -8.142 4.479 3.509 1.00 83.19 93 TYR A N 1
ATOM 726 C CA . TYR A 1 93 ? -7.668 5.645 4.263 1.00 83.19 93 TYR A CA 1
ATOM 727 C C . TYR A 1 93 ? -8.389 6.927 3.848 1.00 83.19 93 TYR A C 1
ATOM 729 O O . TYR A 1 93 ? -8.770 7.720 4.707 1.00 83.19 93 TYR A O 1
ATOM 737 N N . THR A 1 94 ? -8.654 7.099 2.550 1.00 81.19 94 THR A N 1
ATOM 738 C CA . THR A 1 94 ? -9.443 8.231 2.044 1.00 81.19 94 THR A CA 1
ATOM 739 C C . THR A 1 94 ? -10.880 8.204 2.564 1.00 81.19 94 THR A C 1
ATOM 741 O O . THR A 1 94 ? -11.419 9.238 2.948 1.00 81.19 94 THR A O 1
ATOM 744 N N . ALA A 1 95 ? -11.520 7.031 2.619 1.00 86.00 95 ALA A N 1
ATOM 745 C CA . ALA A 1 95 ? -12.862 6.917 3.184 1.00 86.00 95 ALA A CA 1
ATOM 746 C C . ALA A 1 95 ? -12.883 7.324 4.666 1.00 86.00 95 ALA A C 1
ATOM 748 O O . ALA A 1 95 ? -13.761 8.085 5.080 1.00 86.00 95 ALA A O 1
ATOM 749 N N . LYS A 1 96 ? -11.884 6.889 5.444 1.00 85.50 96 LYS A N 1
ATOM 750 C CA . LYS A 1 96 ? -11.743 7.289 6.846 1.00 85.50 96 LYS A CA 1
ATOM 751 C C . LYS A 1 96 ? -11.529 8.798 7.006 1.00 85.50 96 LYS A C 1
ATOM 753 O O . LYS A 1 96 ? -12.171 9.398 7.864 1.00 85.50 96 LYS A O 1
ATOM 758 N N . SER A 1 97 ? -10.652 9.422 6.215 1.00 81.56 97 SER A N 1
ATOM 759 C CA . SER A 1 97 ? -10.381 10.865 6.340 1.00 81.56 97 SER A CA 1
ATOM 760 C C . SER A 1 97 ? -11.599 11.731 6.005 1.00 81.56 97 SER A C 1
ATOM 762 O O . SER A 1 97 ? -11.753 12.819 6.550 1.00 81.56 97 SER A O 1
ATOM 764 N N . GLN A 1 98 ? -12.517 11.215 5.183 1.00 88.31 98 GLN A N 1
ATOM 765 C CA . GLN A 1 98 ? -13.824 11.820 4.911 1.00 88.31 98 GLN A CA 1
ATOM 766 C C . GLN A 1 98 ? -14.857 11.599 6.034 1.00 88.31 98 GLN A C 1
ATOM 768 O O . GLN A 1 98 ? -16.024 11.943 5.863 1.00 88.31 98 GLN A O 1
ATOM 773 N N . GLY A 1 99 ? -14.468 10.996 7.161 1.00 89.88 99 GLY A N 1
ATOM 774 C CA . GLY A 1 99 ? -15.355 10.727 8.292 1.00 89.88 99 GLY A CA 1
ATOM 775 C C . GLY A 1 99 ? -16.315 9.555 8.077 1.00 89.88 99 GLY A C 1
ATOM 776 O O . GLY A 1 99 ? -17.269 9.405 8.837 1.00 89.88 99 GLY A O 1
ATOM 777 N N . LYS A 1 100 ? -16.098 8.711 7.057 1.00 89.00 100 LYS A N 1
ATOM 778 C CA . LYS A 1 100 ? -16.937 7.524 6.850 1.00 89.00 100 LYS A CA 1
ATOM 779 C C . LYS A 1 100 ? -16.597 6.466 7.896 1.00 89.00 100 LYS A C 1
ATOM 781 O O . LYS A 1 100 ? -15.433 6.116 8.089 1.00 89.00 100 LYS A O 1
ATOM 786 N N . HIS A 1 101 ? -17.627 5.911 8.525 1.00 89.50 101 HIS A N 1
ATOM 787 C CA . HIS A 1 101 ? -17.479 4.751 9.394 1.00 89.50 101 HIS A CA 1
ATOM 788 C C . HIS A 1 101 ? -17.314 3.496 8.539 1.00 89.50 101 HIS A C 1
ATOM 790 O O . HIS A 1 101 ? -18.260 3.044 7.898 1.00 89.50 101 HIS A O 1
ATOM 796 N N . ILE A 1 102 ? -16.096 2.960 8.517 1.00 92.50 102 ILE A N 1
ATOM 797 C CA . ILE A 1 102 ? -15.738 1.765 7.755 1.00 92.50 102 ILE A CA 1
ATOM 798 C C . ILE A 1 102 ? -15.205 0.687 8.696 1.00 92.50 102 ILE A C 1
ATOM 800 O O . ILE A 1 102 ? -14.399 0.964 9.586 1.00 92.50 102 ILE A O 1
ATOM 804 N N . ARG A 1 103 ? -15.643 -0.548 8.455 1.00 95.44 103 ARG A N 1
ATOM 805 C CA . ARG A 1 103 ? -15.095 -1.764 9.051 1.00 95.44 103 ARG A CA 1
ATOM 806 C C . ARG A 1 103 ? -14.541 -2.632 7.935 1.00 95.44 103 ARG A C 1
ATOM 808 O O . ARG A 1 103 ? -15.194 -2.804 6.910 1.00 95.44 103 ARG A O 1
ATOM 815 N N . VAL A 1 104 ? -13.354 -3.183 8.140 1.00 97.12 104 VAL A N 1
ATOM 816 C CA . VAL A 1 104 ? -12.665 -4.012 7.151 1.00 97.12 104 VAL A CA 1
ATOM 817 C C . VAL A 1 104 ? -12.622 -5.461 7.627 1.00 97.12 104 VAL A C 1
ATOM 819 O O . VAL A 1 104 ? -12.199 -5.739 8.745 1.00 97.12 104 VAL A O 1
ATOM 822 N N . PHE A 1 105 ? -13.015 -6.396 6.765 1.00 98.38 105 PHE A N 1
ATOM 823 C CA . PHE A 1 105 ? -12.632 -7.800 6.904 1.00 98.38 105 PHE A CA 1
ATOM 824 C C . PHE A 1 105 ? -11.392 -8.035 6.044 1.00 98.38 105 PHE A C 1
ATOM 826 O O . PHE A 1 105 ? -11.418 -7.752 4.848 1.00 98.38 105 PHE A O 1
ATOM 833 N N . ALA A 1 106 ? -10.302 -8.489 6.658 1.00 97.81 106 ALA A N 1
ATOM 834 C CA . ALA A 1 106 ? -9.052 -8.774 5.965 1.00 97.81 106 ALA A CA 1
ATOM 835 C C . ALA A 1 106 ? -8.845 -10.288 5.892 1.00 97.81 106 ALA A C 1
ATOM 837 O O . ALA A 1 106 ? -8.654 -10.929 6.924 1.00 97.81 106 ALA A O 1
ATOM 838 N N . ASP A 1 107 ? -8.865 -10.840 4.681 1.00 98.56 107 ASP A N 1
ATOM 839 C CA . ASP A 1 107 ? -8.457 -12.222 4.418 1.00 98.56 107 ASP A CA 1
ATOM 840 C C . ASP A 1 107 ? -6.975 -12.395 4.775 1.00 98.56 107 ASP A C 1
ATOM 842 O O . ASP A 1 107 ? -6.141 -11.570 4.395 1.00 98.56 107 ASP A O 1
ATOM 846 N N . GLU A 1 108 ? -6.606 -13.462 5.486 1.00 98.06 108 GLU A N 1
ATOM 847 C CA . GLU A 1 108 ? -5.221 -13.685 5.915 1.00 98.06 108 GLU A CA 1
ATOM 848 C C . GLU A 1 108 ? -4.228 -13.716 4.743 1.00 98.06 108 GLU A C 1
ATOM 850 O O . GLU A 1 108 ? -3.097 -13.245 4.886 1.00 98.06 108 GLU A O 1
ATOM 855 N N . THR A 1 109 ? -4.687 -14.157 3.568 1.00 96.19 109 THR A N 1
ATOM 856 C CA . THR A 1 109 ? -3.979 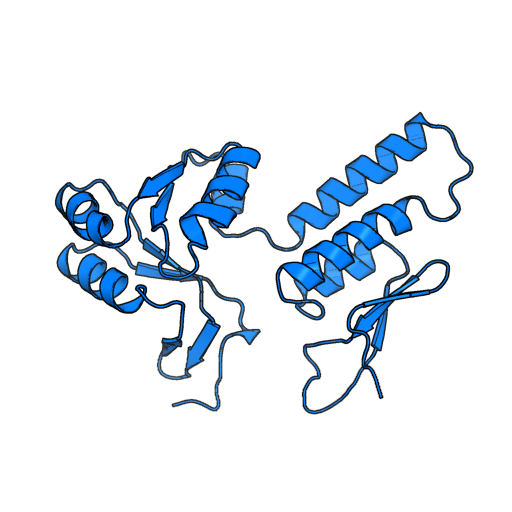-14.239 2.290 1.00 96.19 109 THR A CA 1
ATOM 857 C C . THR A 1 109 ? -2.840 -15.260 2.313 1.00 96.19 109 THR A C 1
ATOM 859 O O . THR A 1 109 ? -1.647 -14.922 2.320 1.00 96.19 109 THR A O 1
ATOM 862 N N . ARG A 1 110 ? -3.185 -16.552 2.327 1.00 95.75 110 ARG A N 1
ATOM 863 C CA . ARG A 1 110 ? -2.197 -17.639 2.218 1.00 95.75 110 ARG A CA 1
ATOM 864 C C . ARG A 1 110 ? -1.456 -17.612 0.867 1.00 95.75 110 ARG A C 1
ATOM 866 O O . ARG A 1 110 ? -1.986 -17.139 -0.135 1.00 95.75 110 ARG A O 1
ATOM 873 N N . PRO A 1 111 ? -0.217 -18.148 0.803 1.00 94.81 111 PRO A N 1
ATOM 874 C CA . PRO A 1 111 ? 0.544 -18.761 1.900 1.00 94.81 111 PRO A CA 1
ATOM 875 C C . PRO A 1 111 ? 1.398 -17.769 2.706 1.00 94.81 111 PRO A C 1
ATOM 877 O O . PRO A 1 111 ? 1.891 -18.128 3.771 1.00 94.81 111 PRO A O 1
ATOM 880 N N . LEU A 1 112 ? 1.596 -16.546 2.205 1.00 89.62 112 LEU A N 1
ATOM 881 C CA . LEU A 1 112 ? 2.554 -15.582 2.763 1.00 89.62 112 LEU A CA 1
ATOM 882 C C . LEU A 1 112 ? 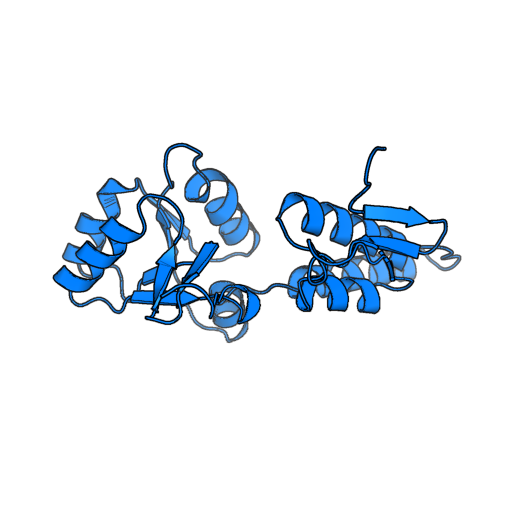1.963 -14.667 3.846 1.00 89.62 112 LEU A C 1
ATOM 884 O O . LEU A 1 112 ? 2.712 -13.931 4.496 1.00 89.62 112 LEU A O 1
ATOM 888 N N . LEU A 1 113 ? 0.651 -14.758 4.067 1.00 90.62 113 LEU A N 1
ATOM 889 C CA . LEU A 1 113 ? -0.076 -14.101 5.145 1.00 90.62 113 LEU A CA 1
ATOM 890 C C . LEU A 1 113 ? -0.019 -12.567 5.071 1.00 90.62 113 LEU A C 1
ATOM 892 O O . LEU A 1 113 ? 0.157 -11.900 6.092 1.00 90.62 113 LEU A O 1
ATOM 896 N N . GLN A 1 114 ? -0.102 -11.984 3.870 1.00 86.69 114 GLN A N 1
ATOM 897 C CA . GLN A 1 114 ? -0.005 -10.528 3.716 1.00 86.69 114 GLN A CA 1
ATOM 898 C C . GLN A 1 114 ? -1.145 -9.786 4.420 1.00 86.69 114 GLN A C 1
ATOM 900 O O . GLN A 1 114 ? -0.879 -8.776 5.072 1.00 86.69 114 GLN A O 1
ATOM 905 N N . GLY A 1 115 ? -2.382 -10.281 4.343 1.00 90.31 115 GLY A N 1
ATOM 906 C CA . GLY A 1 115 ? -3.511 -9.623 4.997 1.00 90.31 115 GLY A CA 1
ATOM 907 C C . GLY A 1 115 ? -3.438 -9.720 6.522 1.00 90.31 115 GLY A C 1
ATOM 908 O O . GLY A 1 115 ? -3.678 -8.735 7.226 1.00 90.31 115 GLY A O 1
ATOM 909 N N . ALA A 1 116 ? -2.982 -10.864 7.043 1.00 91.88 116 ALA A N 1
ATOM 910 C CA . ALA A 1 116 ? -2.765 -11.050 8.477 1.00 91.88 116 ALA A CA 1
ATOM 911 C C . ALA A 1 116 ? -1.612 -10.195 9.024 1.00 91.88 116 ALA A C 1
ATOM 913 O O . ALA A 1 116 ? -1.735 -9.590 10.086 1.00 91.88 116 ALA A O 1
ATOM 914 N N . ARG A 1 117 ? -0.476 -10.149 8.316 1.00 83.12 117 ARG A N 1
ATOM 915 C CA . ARG A 1 117 ? 0.759 -9.531 8.827 1.00 83.12 117 ARG A CA 1
ATOM 916 C C . ARG A 1 117 ? 0.867 -8.042 8.540 1.00 83.12 117 ARG A C 1
ATOM 918 O O . ARG A 1 117 ? 1.423 -7.322 9.360 1.00 83.12 117 ARG A O 1
ATOM 925 N N . LEU A 1 118 ? 0.415 -7.605 7.366 1.00 79.44 118 LEU A N 1
ATOM 926 C CA . LEU A 1 118 ? 0.617 -6.238 6.885 1.00 79.44 118 LEU A CA 1
ATOM 927 C C . LEU A 1 118 ? -0.687 -5.455 6.972 1.00 79.44 118 LEU A C 1
ATOM 929 O O . LEU A 1 118 ? -0.781 -4.537 7.777 1.00 79.44 118 LEU A O 1
ATOM 933 N N . THR A 1 119 ? -1.720 -5.871 6.235 1.00 88.00 119 THR A N 1
ATOM 934 C CA . THR A 1 119 ? -2.985 -5.123 6.154 1.00 88.00 119 THR A CA 1
ATOM 935 C C . THR A 1 119 ? -3.629 -4.934 7.524 1.00 88.00 119 THR A C 1
ATOM 937 O O . THR A 1 119 ? -3.987 -3.818 7.888 1.00 88.00 119 THR A O 1
ATOM 940 N N . THR A 1 120 ? -3.729 -6.000 8.321 1.00 90.38 120 THR A N 1
ATOM 941 C CA . THR A 1 120 ? -4.307 -5.911 9.670 1.00 90.38 120 THR A CA 1
ATOM 942 C C . THR A 1 120 ? -3.498 -4.971 10.565 1.00 90.38 120 THR A C 1
ATOM 944 O O . THR A 1 120 ? -4.076 -4.140 11.261 1.00 90.38 120 THR A O 1
ATOM 947 N N . TRP A 1 121 ? -2.164 -5.052 10.519 1.00 83.19 121 TRP A N 1
ATOM 948 C CA . TRP A 1 121 ? -1.295 -4.180 11.309 1.00 83.19 121 TRP A CA 1
ATOM 949 C C . TRP A 1 121 ? -1.457 -2.709 10.906 1.00 83.19 121 TRP A C 1
ATOM 951 O O . TRP A 1 121 ? -1.711 -1.871 11.768 1.00 83.19 121 TRP A O 1
ATOM 961 N N . GLU A 1 122 ? -1.390 -2.396 9.610 1.00 82.06 122 GLU A N 1
ATOM 962 C CA . GLU A 1 122 ? -1.504 -1.025 9.094 1.00 82.06 122 GLU A CA 1
ATOM 963 C C . GLU A 1 122 ? -2.864 -0.390 9.428 1.00 82.06 122 GLU A C 1
ATOM 965 O O . GLU A 1 122 ? -2.930 0.782 9.815 1.00 82.06 122 GLU A O 1
ATOM 970 N N . LEU A 1 123 ? -3.956 -1.154 9.311 1.00 87.12 123 LEU A N 1
ATOM 971 C CA . LEU A 1 123 ? -5.303 -0.680 9.641 1.00 87.12 123 LEU A CA 1
ATOM 972 C C . LEU A 1 123 ? -5.474 -0.434 11.144 1.00 87.12 123 LEU A C 1
ATOM 974 O O . LEU A 1 123 ? -6.019 0.607 11.518 1.00 87.12 123 LEU A O 1
ATOM 978 N N . LEU A 1 124 ? -4.942 -1.315 12.001 1.00 86.75 124 LEU A N 1
ATOM 979 C CA . LEU A 1 124 ? -4.937 -1.114 13.454 1.00 86.75 124 LEU A CA 1
ATOM 980 C C . LEU A 1 124 ? -4.147 0.136 13.858 1.00 86.75 124 LEU A C 1
ATOM 982 O O . LEU A 1 124 ? -4.661 0.953 14.620 1.00 86.75 124 LEU A O 1
ATOM 986 N N . GLN A 1 125 ? -2.935 0.320 13.319 1.00 78.88 125 GLN A N 1
ATOM 987 C CA . GLN A 1 125 ? -2.123 1.519 13.585 1.00 78.88 125 GLN A CA 1
ATOM 988 C C . GLN A 1 125 ? -2.836 2.797 13.150 1.00 78.88 125 GLN A C 1
ATOM 990 O O . GLN A 1 125 ? -2.724 3.841 13.787 1.00 78.88 125 GLN A O 1
ATOM 995 N N . SER A 1 126 ? -3.617 2.700 12.079 1.00 80.62 126 SER A N 1
ATOM 996 C CA . SER A 1 126 ? -4.375 3.823 11.552 1.00 80.62 126 SER A CA 1
ATOM 997 C C . SER A 1 126 ? -5.740 3.973 12.212 1.00 80.62 126 SER A C 1
ATOM 999 O O . SER A 1 126 ? -6.527 4.780 11.731 1.00 80.62 126 SER A O 1
ATOM 1001 N N . GLY A 1 127 ? -6.070 3.215 13.266 1.00 87.44 127 GLY A N 1
ATOM 1002 C CA . GLY A 1 127 ? -7.351 3.280 13.976 1.00 87.44 127 GLY A CA 1
ATOM 1003 C C . GLY A 1 127 ? -8.567 2.977 13.094 1.00 87.44 127 GLY A C 1
ATOM 1004 O O . GLY A 1 127 ? -9.600 3.633 13.239 1.00 87.44 127 GLY A O 1
ATOM 1005 N N . ILE A 1 128 ? -8.421 2.096 12.106 1.00 89.94 128 ILE A N 1
ATOM 1006 C CA . ILE A 1 128 ? -9.519 1.573 11.286 1.00 89.94 128 ILE A CA 1
ATOM 1007 C C . ILE A 1 128 ? -9.941 0.234 11.886 1.00 89.94 128 ILE A C 1
ATOM 1009 O O . ILE A 1 128 ? -9.096 -0.617 12.164 1.00 89.94 128 ILE A O 1
ATOM 1013 N N . GLU A 1 129 ? -11.244 0.045 12.096 1.00 95.56 129 GLU A N 1
ATOM 1014 C CA . GLU A 1 129 ? -11.761 -1.217 12.619 1.00 95.56 129 GLU A CA 1
ATOM 1015 C C . GLU A 1 129 ? -11.507 -2.334 11.600 1.00 95.56 129 GLU A C 1
ATOM 1017 O O . GLU A 1 129 ? -12.010 -2.289 10.476 1.00 95.56 129 GLU A O 1
ATOM 1022 N N . VAL A 1 130 ? -10.725 -3.338 11.993 1.00 96.88 130 VAL A N 1
ATOM 1023 C CA . VAL A 1 130 ? -10.377 -4.480 11.145 1.00 96.88 130 VAL A CA 1
ATOM 1024 C C . VAL A 1 130 ? -10.624 -5.794 11.880 1.00 96.88 130 VAL A C 1
ATOM 1026 O O . VAL A 1 130 ? -10.314 -5.934 13.060 1.00 96.88 130 VAL A O 1
ATOM 1029 N N . THR A 1 131 ? -11.183 -6.771 11.172 1.00 98.44 131 THR A N 1
ATOM 1030 C CA . THR A 1 131 ? -11.308 -8.162 11.612 1.00 98.44 131 THR A CA 1
ATOM 1031 C C . THR A 1 131 ? -10.515 -9.046 10.657 1.00 98.44 131 THR A C 1
ATOM 1033 O O . THR A 1 131 ? -10.830 -9.113 9.469 1.00 98.44 131 THR A O 1
ATOM 1036 N N . LEU A 1 132 ? -9.489 -9.723 11.173 1.00 98.44 132 LEU A N 1
ATOM 1037 C CA . LEU A 1 132 ? -8.741 -10.735 10.430 1.00 98.44 132 LEU A CA 1
ATOM 1038 C C . LEU A 1 132 ? -9.577 -12.012 10.302 1.00 98.44 132 LEU A C 1
ATOM 1040 O O . LEU A 1 132 ? -10.142 -12.478 11.294 1.00 98.44 132 LEU A O 1
ATOM 1044 N N . ILE A 1 133 ? -9.630 -12.589 9.103 1.00 98.62 133 ILE A N 1
ATOM 1045 C CA . ILE A 1 133 ? -10.342 -13.839 8.828 1.00 98.62 133 ILE A CA 1
ATOM 1046 C C . ILE A 1 133 ? -9.477 -14.805 8.018 1.00 98.62 133 ILE A C 1
ATOM 1048 O O . ILE A 1 133 ? -8.611 -14.389 7.253 1.00 98.62 133 ILE A O 1
ATOM 1052 N N . CYS A 1 134 ? -9.728 -16.106 8.157 1.00 98.44 134 CYS A N 1
ATOM 1053 C CA . CYS A 1 134 ? -9.172 -17.087 7.228 1.00 98.44 134 CYS A CA 1
ATOM 1054 C C . CYS A 1 134 ? -9.785 -16.887 5.835 1.00 98.44 134 CYS A C 1
ATOM 1056 O O . CYS A 1 134 ? -10.976 -16.590 5.733 1.00 98.44 134 CYS A O 1
ATOM 1058 N N . ASP A 1 135 ? -9.016 -17.150 4.775 1.00 98.31 135 ASP A N 1
ATOM 1059 C CA . ASP A 1 135 ? -9.459 -16.966 3.380 1.00 98.31 135 ASP A CA 1
ATOM 1060 C C . ASP A 1 135 ? -10.789 -17.702 3.085 1.00 98.31 135 ASP A C 1
ATOM 1062 O O . ASP A 1 135 ? -11.659 -17.225 2.359 1.00 98.31 135 ASP A O 1
ATOM 1066 N N . ASN A 1 136 ? -10.999 -18.870 3.703 1.00 97.50 136 ASN A N 1
ATOM 1067 C CA . ASN A 1 136 ? -12.208 -19.681 3.530 1.00 97.50 136 ASN A CA 1
ATOM 1068 C C . ASN A 1 136 ? -13.442 -19.174 4.309 1.00 97.50 136 ASN A C 1
ATOM 1070 O O . ASN A 1 136 ? -14.555 -19.646 4.068 1.00 97.50 136 ASN A O 1
ATOM 1074 N N . ALA A 1 137 ? -13.281 -18.225 5.233 1.00 98.44 137 ALA A N 1
ATOM 1075 C CA . ALA A 1 137 ? -14.379 -17.663 6.016 1.00 98.44 137 ALA A CA 1
ATOM 1076 C C . ALA A 1 137 ? -15.155 -16.573 5.256 1.00 98.44 137 ALA A C 1
ATOM 1078 O O . ALA A 1 137 ? -16.311 -16.304 5.605 1.00 98.44 137 ALA A O 1
ATOM 1079 N N . ALA A 1 138 ? -14.569 -15.997 4.198 1.00 98.38 138 ALA A N 1
ATOM 1080 C CA . ALA A 1 138 ? -15.174 -14.938 3.390 1.00 98.38 138 ALA A CA 1
ATOM 1081 C C . ALA A 1 138 ? -16.585 -15.311 2.899 1.00 98.38 138 ALA A C 1
ATOM 1083 O O . ALA A 1 138 ? -17.535 -14.555 3.108 1.00 98.38 138 ALA A O 1
ATOM 1084 N N . ALA A 1 139 ? -16.763 -16.528 2.370 1.00 98.25 139 ALA A N 1
ATOM 1085 C CA . ALA A 1 139 ? -18.059 -17.028 1.901 1.00 98.25 139 ALA A CA 1
ATOM 1086 C C . ALA A 1 139 ? -19.142 -17.003 2.996 1.00 98.25 139 ALA A C 1
ATOM 1088 O O . ALA A 1 139 ? -20.290 -16.632 2.754 1.00 98.25 139 ALA A O 1
ATOM 1089 N N . THR A 1 140 ? -18.780 -17.359 4.234 1.00 98.44 140 THR A N 1
ATOM 1090 C CA . THR A 1 140 ? -19.728 -17.367 5.358 1.00 98.44 140 THR A CA 1
ATOM 1091 C C . THR A 1 140 ? -20.154 -15.951 5.740 1.00 98.44 140 THR A C 1
ATOM 1093 O O . THR A 1 140 ? -21.317 -15.735 6.082 1.00 98.44 140 THR A O 1
ATOM 1096 N N . LEU A 1 141 ? -19.237 -14.983 5.686 1.00 98.38 141 LEU A N 1
ATOM 1097 C CA . LEU A 1 141 ? -19.548 -13.584 5.979 1.00 98.38 141 LEU A CA 1
ATOM 1098 C C . LEU A 1 141 ? -20.416 -12.951 4.893 1.00 98.38 141 LEU A C 1
ATOM 1100 O O . LEU A 1 141 ? -21.406 -12.297 5.224 1.00 98.38 141 LEU A O 1
ATOM 1104 N N . MET A 1 142 ? -20.094 -13.205 3.623 1.00 98.62 142 MET A N 1
ATOM 1105 C CA . MET A 1 142 ? -20.898 -12.761 2.483 1.00 98.62 142 MET A CA 1
ATOM 1106 C C . MET A 1 142 ? -22.319 -13.326 2.562 1.00 98.62 142 MET A C 1
ATOM 1108 O O . MET A 1 142 ? -23.284 -12.566 2.557 1.00 98.62 142 MET A O 1
ATOM 1112 N N . ARG A 1 143 ? -22.464 -14.640 2.784 1.00 98.38 143 ARG A N 1
ATOM 1113 C CA . ARG A 1 143 ? -23.772 -15.294 2.960 1.00 98.38 143 ARG A CA 1
ATOM 1114 C C . ARG A 1 143 ? -24.590 -14.718 4.121 1.00 98.38 143 ARG A C 1
ATOM 1116 O O . ARG A 1 143 ? -25.814 -14.693 4.053 1.00 98.38 143 ARG A O 1
ATOM 1123 N N . LYS A 1 144 ? -23.934 -14.283 5.202 1.00 98.25 144 LYS A N 1
ATOM 1124 C CA . LYS A 1 144 ? -24.585 -13.666 6.372 1.00 98.25 144 LYS A CA 1
ATOM 1125 C C . LYS A 1 144 ? -24.903 -12.175 6.181 1.00 98.25 144 LYS A C 1
ATOM 1127 O O . LYS A 1 144 ? -25.335 -11.546 7.147 1.00 98.25 144 LYS A O 1
ATOM 1132 N N . GLY A 1 145 ? -24.657 -11.604 4.999 1.00 97.38 145 GLY A N 1
ATOM 1133 C CA . GLY A 1 145 ? -24.882 -10.184 4.721 1.00 97.38 145 GLY A CA 1
ATOM 1134 C C . GLY A 1 145 ? -23.992 -9.265 5.560 1.00 97.38 145 GLY A C 1
ATOM 1135 O O . GLY A 1 145 ? -24.422 -8.193 5.967 1.00 97.38 145 GLY A O 1
ATOM 1136 N N . LYS A 1 146 ? -22.778 -9.714 5.909 1.00 98.06 146 LYS A N 1
ATOM 1137 C CA . LYS A 1 146 ? -21.817 -8.920 6.696 1.00 98.06 146 LYS A CA 1
ATOM 1138 C C . LYS A 1 146 ? -20.879 -8.076 5.833 1.00 98.06 146 LYS A C 1
ATOM 1140 O O . LYS A 1 146 ? -20.087 -7.329 6.395 1.00 98.06 146 LYS A O 1
ATOM 1145 N N . VAL A 1 147 ? -20.927 -8.235 4.512 1.00 98.06 147 VAL A N 1
ATOM 1146 C CA . VAL A 1 147 ? -20.015 -7.596 3.558 1.00 98.06 147 VAL A CA 1
ATOM 1147 C C . VAL A 1 147 ? -20.838 -6.800 2.551 1.00 98.06 147 VAL A C 1
ATOM 1149 O O . VAL A 1 147 ? -21.619 -7.388 1.809 1.00 98.06 147 VAL A O 1
ATOM 1152 N N . ASP A 1 148 ? -20.633 -5.484 2.518 1.00 97.38 148 ASP A N 1
ATOM 1153 C CA . ASP A 1 148 ? -21.351 -4.571 1.615 1.00 97.38 148 ASP A CA 1
ATOM 1154 C C . ASP A 1 148 ? -20.643 -4.385 0.264 1.00 97.38 148 ASP A C 1
ATOM 1156 O O . ASP A 1 148 ? -21.274 -4.085 -0.746 1.00 97.38 148 ASP A O 1
ATOM 1160 N N . ALA A 1 149 ? -19.319 -4.547 0.236 1.00 97.19 149 ALA A N 1
ATOM 1161 C CA . ALA A 1 149 ? -18.498 -4.445 -0.964 1.00 97.19 149 ALA A CA 1
ATOM 1162 C C . ALA A 1 149 ? -17.185 -5.211 -0.788 1.00 97.19 149 ALA A C 1
ATOM 1164 O O . ALA A 1 149 ? -16.667 -5.337 0.324 1.00 97.19 149 ALA A O 1
ATOM 1165 N N . VAL A 1 150 ? -16.614 -5.661 -1.903 1.00 97.62 150 VAL A N 1
ATOM 1166 C CA . VAL A 1 150 ? -15.252 -6.197 -1.962 1.00 97.62 150 VAL A CA 1
ATOM 1167 C C . VAL A 1 150 ? -14.371 -5.219 -2.725 1.00 97.62 150 VAL A C 1
ATOM 1169 O O . VAL A 1 150 ? -14.728 -4.786 -3.817 1.00 97.62 150 VAL A O 1
ATOM 1172 N N . ILE A 1 151 ? -13.214 -4.873 -2.158 1.00 96.12 151 ILE A N 1
ATOM 1173 C CA . ILE A 1 151 ? -12.213 -4.016 -2.800 1.00 96.12 151 ILE A CA 1
ATOM 1174 C C . ILE A 1 151 ? -10.871 -4.738 -2.752 1.00 96.12 151 ILE A C 1
ATOM 1176 O O . ILE A 1 151 ? -10.397 -5.095 -1.675 1.00 96.12 151 ILE A O 1
ATOM 1180 N N . VAL A 1 152 ? -10.247 -4.921 -3.912 1.00 95.75 152 VAL A N 1
ATOM 1181 C CA . VAL A 1 152 ? -8.913 -5.520 -4.038 1.00 95.75 152 VAL A CA 1
ATOM 1182 C C . VAL A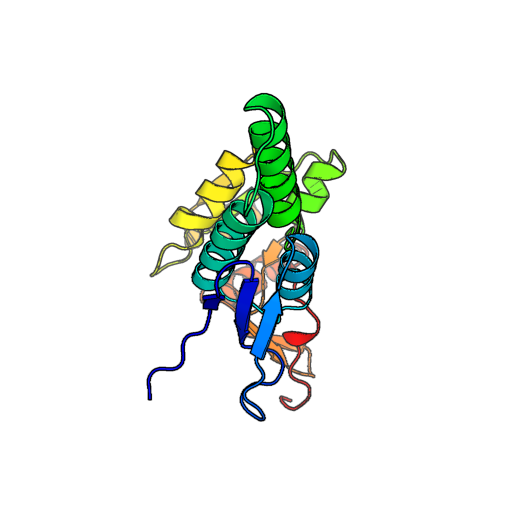 1 152 ? -7.972 -4.606 -4.819 1.00 95.75 152 VAL A C 1
ATOM 1184 O O . VAL A 1 152 ? -8.407 -3.708 -5.541 1.00 95.75 152 VAL A O 1
ATOM 1187 N N . GLY A 1 153 ? -6.667 -4.835 -4.672 1.00 91.06 153 GLY A N 1
ATOM 1188 C CA . GLY A 1 153 ? -5.664 -4.264 -5.571 1.00 91.06 153 GLY A CA 1
ATOM 1189 C C . GLY A 1 153 ? -5.567 -5.027 -6.896 1.00 91.06 153 GLY A C 1
ATOM 1190 O O . GLY A 1 153 ? -6.319 -5.969 -7.148 1.00 91.06 153 GLY A O 1
ATOM 1191 N N . ALA A 1 154 ? -4.591 -4.652 -7.719 1.00 91.75 154 ALA A N 1
ATOM 1192 C CA . ALA A 1 154 ? -4.183 -5.427 -8.884 1.00 91.75 154 ALA A CA 1
ATOM 1193 C C . ALA A 1 154 ? -2.665 -5.383 -9.064 1.00 91.75 154 ALA A C 1
ATOM 1195 O O . ALA A 1 154 ? -2.036 -4.340 -8.870 1.00 91.75 154 ALA A O 1
ATOM 1196 N N . ASP A 1 155 ? -2.097 -6.513 -9.479 1.00 86.06 155 ASP A N 1
ATOM 1197 C CA . ASP A 1 155 ? -0.710 -6.605 -9.933 1.00 86.06 155 ASP A CA 1
ATOM 1198 C C . ASP A 1 155 ? -0.612 -6.205 -11.423 1.00 86.06 155 ASP A C 1
ATOM 1200 O O . ASP A 1 155 ? 0.358 -5.562 -11.829 1.00 86.06 155 ASP A O 1
ATOM 1204 N N . ARG A 1 156 ? -1.624 -6.550 -12.239 1.00 89.25 156 ARG A N 1
ATOM 1205 C CA . ARG A 1 156 ? -1.755 -6.155 -13.655 1.00 89.25 156 ARG A CA 1
ATOM 1206 C C . ARG A 1 156 ? -3.210 -6.227 -14.119 1.00 89.25 156 ARG A C 1
ATOM 1208 O O . ARG A 1 156 ? -3.938 -7.114 -13.682 1.00 89.25 156 ARG A O 1
ATOM 1215 N N . ILE A 1 157 ? -3.614 -5.336 -15.022 1.00 95.12 157 ILE A N 1
ATOM 1216 C CA . ILE A 1 157 ? -4.943 -5.341 -15.650 1.00 95.12 157 ILE A CA 1
ATOM 1217 C C . ILE A 1 157 ? -4.768 -5.326 -17.172 1.00 95.12 157 ILE A C 1
ATOM 1219 O O . ILE A 1 157 ? -4.096 -4.444 -17.698 1.00 95.12 157 ILE A O 1
ATOM 1223 N N . ALA A 1 158 ? -5.343 -6.297 -17.873 1.00 96.88 158 ALA A N 1
ATOM 1224 C CA . ALA A 1 158 ? -5.313 -6.382 -19.332 1.00 96.88 158 ALA A CA 1
ATOM 1225 C C . ALA A 1 158 ? -6.322 -5.414 -19.979 1.00 96.88 158 ALA A C 1
ATOM 1227 O O . ALA A 1 158 ? -7.267 -4.950 -19.340 1.00 96.88 158 ALA A O 1
ATOM 1228 N N . ARG A 1 159 ? -6.162 -5.131 -21.276 1.00 96.31 159 ARG A N 1
ATOM 1229 C CA . ARG A 1 159 ? -7.031 -4.228 -22.054 1.00 96.31 159 ARG A CA 1
ATOM 1230 C C . ARG A 1 159 ? -8.501 -4.662 -22.066 1.00 96.31 159 ARG A C 1
ATOM 1232 O O . ARG A 1 159 ? -9.379 -3.809 -22.134 1.00 96.31 159 ARG A O 1
ATOM 1239 N N . ASN A 1 160 ? -8.777 -5.965 -22.007 1.00 96.69 160 ASN A N 1
ATOM 1240 C CA . ASN A 1 160 ? -10.137 -6.512 -21.923 1.00 96.69 160 ASN A CA 1
ATOM 1241 C C . ASN A 1 160 ? -10.749 -6.419 -20.510 1.00 96.69 160 ASN A C 1
ATOM 1243 O O . ASN A 1 160 ? -11.915 -6.765 -20.335 1.00 96.69 160 ASN A O 1
ATOM 1247 N N . GLY A 1 161 ? -9.981 -5.956 -19.518 1.00 94.44 161 GLY A N 1
ATOM 1248 C CA . GLY A 1 161 ? -10.398 -5.834 -18.125 1.00 94.44 161 GLY A CA 1
ATOM 1249 C C . GLY A 1 161 ? -10.027 -7.023 -17.239 1.00 94.44 161 GLY A C 1
ATOM 1250 O O . GLY A 1 161 ? -10.306 -6.963 -16.043 1.00 94.44 161 GLY A O 1
ATOM 1251 N N . ASP A 1 162 ? -9.383 -8.071 -17.768 1.00 97.69 162 ASP A N 1
ATOM 1252 C CA . ASP A 1 162 ? -8.927 -9.187 -16.936 1.00 97.69 162 ASP A CA 1
ATOM 1253 C C . ASP A 1 162 ? -7.884 -8.718 -15.921 1.00 97.69 162 ASP A C 1
ATOM 1255 O O . ASP A 1 162 ? -6.957 -7.969 -16.240 1.00 97.69 162 ASP A O 1
ATOM 1259 N N . VAL A 1 163 ? -8.025 -9.184 -14.680 1.00 97.31 163 VAL A N 1
ATOM 1260 C CA . VAL A 1 163 ? -7.210 -8.721 -13.556 1.00 97.31 163 VAL A CA 1
ATOM 1261 C C . VAL A 1 163 ? -6.353 -9.851 -13.011 1.00 97.31 163 VAL A C 1
ATOM 1263 O O . VAL A 1 163 ? -6.856 -10.839 -12.476 1.00 97.31 163 VAL A O 1
ATOM 1266 N N . ALA A 1 164 ? -5.039 -9.659 -13.073 1.00 95.94 164 ALA A N 1
ATOM 1267 C CA . ALA A 1 164 ? -4.085 -10.438 -12.306 1.00 95.94 164 ALA A CA 1
ATOM 1268 C C . ALA A 1 164 ? -3.867 -9.770 -10.941 1.00 95.94 164 ALA A C 1
ATOM 1270 O O . ALA A 1 164 ? -3.489 -8.600 -10.846 1.00 95.94 164 ALA A O 1
ATOM 1271 N N . ASN A 1 165 ? -4.090 -10.529 -9.873 1.00 95.75 165 ASN A N 1
ATOM 1272 C CA . ASN A 1 165 ? -3.860 -10.109 -8.494 1.00 95.75 165 ASN A CA 1
ATOM 1273 C C . ASN A 1 165 ? -3.425 -11.316 -7.645 1.00 95.75 165 ASN A C 1
ATOM 1275 O O . ASN A 1 165 ? -3.273 -12.431 -8.153 1.00 95.75 165 ASN A O 1
ATOM 1279 N N . LYS A 1 166 ? -3.248 -11.119 -6.334 1.00 94.00 166 LYS A N 1
ATOM 1280 C CA . LYS A 1 166 ? -2.891 -12.185 -5.393 1.00 94.00 166 LYS A CA 1
ATOM 1281 C C . LYS A 1 166 ? -3.840 -13.389 -5.470 1.00 94.00 166 LYS A C 1
ATOM 1283 O O . LYS A 1 166 ? -5.049 -13.237 -5.663 1.00 94.00 166 LYS A O 1
ATOM 1288 N N . VAL A 1 167 ? -3.282 -14.586 -5.270 1.00 95.94 167 VAL A N 1
ATOM 1289 C CA . VAL A 1 167 ? -4.054 -15.834 -5.150 1.00 95.94 167 VAL A CA 1
ATOM 1290 C C . VAL A 1 167 ? -5.182 -15.670 -4.124 1.00 95.94 167 VAL A C 1
ATOM 1292 O O . VAL A 1 167 ? -5.013 -14.977 -3.126 1.00 95.94 167 VAL A O 1
ATOM 1295 N N . GLY A 1 168 ? -6.344 -16.258 -4.414 1.00 97.25 168 GLY A N 1
ATOM 1296 C CA . GLY A 1 168 ? -7.581 -16.067 -3.647 1.00 97.25 168 GLY A CA 1
ATOM 1297 C C . GLY A 1 168 ? -8.533 -15.033 -4.260 1.00 97.25 168 GLY A C 1
ATOM 1298 O O . GLY A 1 168 ? -9.743 -15.237 -4.216 1.00 97.25 168 GLY A O 1
ATOM 1299 N N . THR A 1 169 ? -8.015 -14.008 -4.953 1.00 98.44 169 THR A N 1
ATOM 1300 C CA . THR A 1 169 ? -8.835 -12.918 -5.533 1.00 98.44 169 THR A CA 1
ATOM 1301 C C . THR A 1 169 ? -9.936 -13.423 -6.463 1.00 98.44 169 THR A C 1
ATOM 1303 O O . THR A 1 169 ? -11.072 -12.972 -6.374 1.00 98.44 169 THR A O 1
ATOM 1306 N N . TYR A 1 170 ? -9.624 -14.385 -7.338 1.00 98.56 170 TYR A N 1
ATOM 1307 C CA . TYR A 1 170 ? -10.618 -14.955 -8.252 1.00 98.56 170 TYR A CA 1
ATOM 1308 C C . TYR A 1 170 ? -11.751 -15.668 -7.499 1.00 98.56 170 TYR A C 1
ATOM 1310 O O . TYR A 1 170 ? -12.922 -15.457 -7.803 1.00 98.56 170 TYR A O 1
ATOM 1318 N N . GLY A 1 171 ? -11.417 -16.460 -6.474 1.00 98.31 171 GLY A N 1
ATOM 1319 C CA . GLY A 1 171 ? -12.418 -17.115 -5.631 1.00 98.31 171 GLY A CA 1
ATOM 1320 C C . GLY A 1 171 ? -13.305 -16.097 -4.915 1.00 98.31 171 GLY A C 1
ATOM 1321 O O . GLY A 1 171 ? -14.525 -16.241 -4.908 1.00 98.31 171 GLY A O 1
ATOM 1322 N N . LEU A 1 172 ? -12.708 -15.019 -4.401 1.00 98.31 172 LEU A N 1
ATOM 1323 C CA . LEU A 1 172 ? -13.436 -13.921 -3.771 1.00 98.31 172 LEU A CA 1
ATOM 1324 C C . LEU A 1 172 ? -14.383 -13.211 -4.754 1.00 98.31 172 LEU A C 1
ATOM 1326 O O . LEU A 1 172 ? -15.507 -12.888 -4.384 1.00 98.31 172 LEU A O 1
ATOM 1330 N N . ALA A 1 173 ? -13.970 -13.024 -6.012 1.00 98.62 173 ALA A N 1
ATOM 1331 C CA . ALA A 1 173 ? -14.809 -12.441 -7.060 1.00 98.62 173 ALA A CA 1
ATOM 1332 C C . ALA A 1 173 ? -16.007 -13.334 -7.422 1.00 98.62 173 ALA A C 1
ATOM 1334 O O . ALA A 1 173 ? -17.123 -12.837 -7.577 1.00 98.62 173 ALA A O 1
ATOM 1335 N N . VAL A 1 174 ? -15.801 -14.654 -7.508 1.00 98.69 174 VAL A N 1
ATOM 1336 C CA . VAL A 1 174 ? -16.888 -15.623 -7.729 1.00 98.69 174 VAL A CA 1
ATOM 1337 C C . VAL A 1 174 ? -17.886 -15.592 -6.570 1.00 98.69 174 VAL A C 1
ATOM 1339 O O . VAL A 1 174 ? -19.089 -15.514 -6.809 1.00 98.69 174 VAL A O 1
ATOM 1342 N N . LEU A 1 175 ? -17.402 -15.587 -5.324 1.00 98.69 175 LEU A N 1
ATOM 1343 C CA . LEU A 1 175 ? -18.252 -15.497 -4.132 1.00 98.69 175 LEU A CA 1
ATOM 1344 C C . LEU A 1 175 ? -19.024 -14.174 -4.067 1.00 98.69 175 LEU A C 1
ATOM 1346 O O . LEU A 1 175 ? -20.216 -14.174 -3.765 1.00 98.69 175 LEU A O 1
ATOM 1350 N N . ALA A 1 176 ? -18.371 -13.053 -4.382 1.00 98.50 176 ALA A N 1
ATOM 1351 C CA . ALA A 1 176 ? -19.020 -11.748 -4.423 1.00 98.50 176 ALA A CA 1
ATOM 1352 C C . ALA A 1 176 ? -20.147 -11.728 -5.465 1.00 98.50 176 ALA A C 1
ATOM 1354 O O . ALA A 1 176 ? -21.251 -11.283 -5.161 1.00 98.50 176 ALA A O 1
ATOM 1355 N N . LYS A 1 177 ? -19.903 -12.288 -6.658 1.00 98.56 177 LYS A N 1
ATOM 1356 C CA . LYS A 1 177 ? -20.919 -12.421 -7.709 1.00 98.56 177 LYS A CA 1
ATOM 1357 C C . LYS A 1 177 ? -22.104 -13.279 -7.259 1.00 98.56 177 LYS A C 1
ATOM 1359 O O . LYS A 1 177 ? -23.239 -12.848 -7.423 1.00 98.56 177 LYS A O 1
ATOM 1364 N N . GLU A 1 178 ? -21.846 -14.449 -6.676 1.00 98.62 178 GLU A N 1
ATOM 1365 C CA . GLU A 1 178 ? -22.883 -15.355 -6.152 1.00 98.62 178 GLU A CA 1
ATOM 1366 C C . GLU A 1 178 ? -23.764 -14.669 -5.096 1.00 98.62 178 GLU A C 1
ATOM 1368 O O . GLU A 1 178 ? -24.986 -14.807 -5.083 1.00 98.62 178 GLU A O 1
ATOM 1373 N N . HIS A 1 179 ? -23.151 -13.872 -4.222 1.00 98.50 179 HIS A N 1
ATOM 1374 C CA . HIS A 1 179 ? -23.852 -13.160 -3.156 1.00 98.50 179 HIS A CA 1
ATOM 1375 C C . HIS A 1 179 ? -24.335 -11.756 -3.546 1.00 98.50 179 HIS A C 1
ATOM 1377 O O . HIS A 1 179 ? -24.846 -11.046 -2.684 1.00 98.50 179 HIS A O 1
ATOM 1383 N N . HIS A 1 180 ? -24.243 -11.372 -4.824 1.00 98.06 180 HIS A N 1
ATOM 1384 C CA . HIS A 1 180 ? -24.673 -10.064 -5.341 1.00 98.06 180 HIS A CA 1
ATOM 1385 C C . HIS A 1 180 ? -23.990 -8.870 -4.647 1.00 98.06 180 HIS A C 1
ATOM 1387 O O . HIS A 1 180 ? -24.576 -7.800 -4.488 1.00 98.06 180 HIS A O 1
ATOM 1393 N N . ILE A 1 181 ? -22.736 -9.054 -4.238 1.00 98.50 181 ILE A N 1
ATOM 1394 C CA . ILE A 1 181 ? -21.908 -8.036 -3.596 1.00 98.50 181 ILE A CA 1
ATOM 1395 C C . ILE A 1 181 ? -21.058 -7.354 -4.676 1.00 98.50 181 ILE A C 1
ATOM 1397 O O . ILE A 1 181 ? -20.392 -8.045 -5.454 1.00 98.50 181 ILE A O 1
ATOM 1401 N N . PRO A 1 182 ? -21.033 -6.012 -4.743 1.00 98.06 182 PRO A N 1
ATOM 1402 C CA . PRO A 1 182 ? -20.206 -5.307 -5.709 1.00 98.06 182 PRO A CA 1
ATOM 1403 C C . PRO A 1 182 ? -18.714 -5.575 -5.460 1.00 98.06 182 PRO A C 1
ATOM 1405 O O . PRO A 1 182 ? -18.222 -5.478 -4.332 1.00 98.06 182 PRO A O 1
ATOM 1408 N N . PHE A 1 183 ? -17.996 -5.895 -6.538 1.00 98.25 183 PHE A N 1
ATOM 1409 C CA . PHE A 1 183 ? -16.570 -6.210 -6.525 1.00 98.25 183 PHE A CA 1
ATOM 1410 C C . PHE A 1 183 ? -15.790 -5.143 -7.295 1.00 98.25 183 PHE A C 1
ATOM 1412 O O . PHE A 1 183 ? -15.996 -4.956 -8.494 1.00 98.25 183 PHE A O 1
ATOM 1419 N N . TYR A 1 184 ? -14.882 -4.458 -6.606 1.00 96.81 184 TYR A N 1
ATOM 1420 C CA . TYR A 1 184 ? -14.087 -3.367 -7.152 1.00 96.81 184 TYR A CA 1
ATOM 1421 C C . TYR A 1 184 ? -12.602 -3.709 -7.167 1.00 96.81 184 TYR A C 1
ATOM 1423 O O . TYR A 1 184 ? -12.052 -4.271 -6.217 1.00 96.81 184 TYR A O 1
ATOM 1431 N N . VAL A 1 185 ? -11.937 -3.276 -8.233 1.00 95.12 185 VAL A N 1
ATOM 1432 C CA . VAL A 1 185 ? -10.484 -3.332 -8.374 1.00 95.12 185 VAL A CA 1
ATOM 1433 C C . VAL A 1 185 ? -9.956 -1.905 -8.342 1.00 95.12 185 VAL A C 1
ATOM 1435 O O . VAL A 1 185 ? -10.317 -1.086 -9.184 1.00 95.12 185 VAL A O 1
ATOM 1438 N N . ALA A 1 186 ? -9.116 -1.600 -7.356 1.00 89.06 186 ALA A N 1
ATOM 1439 C CA . ALA A 1 186 ? -8.485 -0.298 -7.197 1.00 89.06 186 ALA A CA 1
ATOM 1440 C C . ALA A 1 186 ? -7.010 -0.387 -7.605 1.00 89.06 186 ALA A C 1
ATOM 1442 O O . ALA A 1 186 ? -6.201 -1.024 -6.929 1.00 89.06 186 ALA A O 1
ATOM 1443 N N . ALA A 1 187 ? -6.652 0.265 -8.710 1.00 85.12 187 ALA A N 1
ATOM 1444 C CA . ALA A 1 187 ? -5.290 0.275 -9.230 1.00 85.12 187 ALA A CA 1
ATOM 1445 C C . ALA A 1 187 ? -4.980 1.593 -9.964 1.00 85.12 187 ALA A C 1
ATOM 1447 O O . ALA A 1 187 ? -5.893 2.214 -10.512 1.00 85.12 187 ALA A O 1
ATOM 1448 N N . PRO A 1 188 ? -3.711 2.042 -9.985 1.00 78.00 188 PRO A N 1
ATOM 1449 C CA . PRO A 1 188 ? -3.300 3.176 -10.807 1.00 78.00 188 PRO A CA 1
ATOM 1450 C C . PRO A 1 188 ? -3.330 2.827 -12.303 1.00 78.00 188 PRO A C 1
ATOM 1452 O O . PRO A 1 188 ? -3.215 1.663 -12.682 1.00 78.00 188 PRO A O 1
ATOM 1455 N N . LEU A 1 189 ? -3.388 3.849 -13.168 1.00 78.44 189 LEU A N 1
ATOM 1456 C CA . LEU A 1 189 ? -3.362 3.666 -14.630 1.00 78.44 189 LEU A CA 1
ATOM 1457 C C . LEU A 1 189 ? -2.123 2.902 -15.118 1.00 78.44 189 LEU A C 1
ATOM 1459 O O . LEU A 1 189 ? -2.202 2.176 -16.098 1.00 78.44 189 LEU A O 1
ATOM 1463 N N . SER A 1 190 ? -0.993 3.010 -14.419 1.00 77.38 190 SER A N 1
ATOM 1464 C CA . SER A 1 190 ? 0.240 2.280 -14.744 1.00 77.38 190 SER A CA 1
ATOM 1465 C C . SER A 1 190 ? 0.151 0.763 -14.534 1.00 77.38 190 SER A C 1
ATOM 1467 O O . SER A 1 190 ? 1.035 0.036 -14.983 1.00 77.38 190 SER A O 1
ATOM 1469 N N . THR A 1 191 ? -0.890 0.274 -13.855 1.00 81.88 191 THR A N 1
ATOM 1470 C CA . THR A 1 191 ? -1.186 -1.159 -13.727 1.00 81.88 191 THR A CA 1
ATOM 1471 C C . THR A 1 191 ? -1.910 -1.705 -14.967 1.00 81.88 191 THR A C 1
ATOM 1473 O O . THR A 1 191 ? -1.938 -2.924 -15.160 1.00 81.88 191 THR A O 1
ATOM 1476 N N . LEU A 1 192 ? -2.473 -0.830 -15.816 1.00 86.00 192 LEU A N 1
ATOM 1477 C CA . LEU A 1 192 ? -3.089 -1.212 -17.088 1.00 86.00 192 LEU A CA 1
ATOM 1478 C C . LEU A 1 192 ? -2.008 -1.560 -18.113 1.00 86.00 192 LEU A C 1
ATOM 1480 O O . LEU A 1 192 ? -1.114 -0.765 -18.400 1.00 86.00 192 LEU A O 1
ATOM 1484 N N . ASP A 1 193 ? -2.130 -2.740 -18.701 1.00 88.50 193 ASP A N 1
ATOM 1485 C CA . ASP A 1 193 ? -1.282 -3.216 -19.780 1.00 88.50 193 ASP A CA 1
ATOM 1486 C C . ASP A 1 193 ? -2.097 -3.296 -21.072 1.00 88.50 193 ASP A C 1
ATOM 1488 O O . ASP A 1 193 ? -2.799 -4.272 -21.342 1.00 88.50 193 ASP A O 1
ATOM 1492 N N . MET A 1 194 ? -2.000 -2.239 -21.878 1.00 91.81 194 MET A N 1
ATOM 1493 C CA . MET A 1 194 ? -2.757 -2.116 -23.127 1.00 91.81 194 MET A CA 1
ATOM 1494 C C . MET A 1 194 ? -2.269 -3.063 -24.233 1.00 91.81 194 MET A C 1
ATOM 1496 O O . MET A 1 194 ? -2.953 -3.201 -25.248 1.00 91.81 194 MET A O 1
ATOM 1500 N N . ASN A 1 195 ? -1.115 -3.713 -24.043 1.00 92.31 195 ASN A N 1
ATOM 1501 C CA . ASN A 1 195 ? -0.568 -4.694 -24.981 1.00 92.31 195 ASN A CA 1
ATOM 1502 C C . ASN A 1 195 ? -1.067 -6.116 -24.693 1.00 92.31 195 ASN A C 1
ATOM 1504 O O . ASN A 1 195 ? -0.901 -7.001 -25.531 1.00 92.31 195 ASN A O 1
ATOM 1508 N N . LEU A 1 196 ? -1.665 -6.344 -23.521 1.00 74.69 196 LEU A N 1
ATOM 1509 C CA . LEU A 1 196 ? -2.296 -7.607 -23.161 1.00 74.69 196 LEU A CA 1
ATOM 1510 C C . LEU A 1 196 ? -3.793 -7.525 -23.453 1.00 74.69 196 LEU A C 1
ATOM 1512 O O . LEU A 1 196 ? -4.513 -6.818 -22.755 1.00 74.69 196 LEU A O 1
ATOM 1516 N N . ALA A 1 197 ? -4.233 -8.218 -24.501 1.00 57.41 197 ALA A N 1
ATOM 1517 C CA . ALA A 1 197 ? -5.572 -8.784 -24.727 1.00 57.41 197 ALA A CA 1
ATOM 1518 C C . ALA A 1 197 ? -5.665 -9.245 -26.181 1.00 57.41 197 ALA A C 1
ATOM 1520 O O . ALA A 1 197 ? -5.552 -8.362 -27.067 1.00 57.41 197 ALA A O 1
#

Secondary structure (DSSP, 8-state):
----SEEEETTEEEEE-TTSTTT---EEEE-SHHHHHHHHHTTSS-SHHHHHHHHHHHHHHHTTT--S-HHHHHHHHHHHHHHHHTTS--HHHHHHHTT---EEEEE--TTTTHIIIIIHHHHHHTT-EEEEE-GGGHHHHHHTT--S-EEE--SEEETT--EE-STTHHHHHHHHHHTT--EEE---GGGEETT--

Foldseek 3Di:
DDDDQWDDDQQWIKHFQPLCPPVDTDIDTHRALVSLLVCVLVPRFDDPVRLVVSLVVNLVNLCRPPPDDPVVNVVSNVVSNVSSVPSDDDPQNVCVVVVHQDAEEFALQPDVRCSPPPVVVVCVVVVHHYDYDHLVCLLVCLVVVNAQAAEDEAQAAEPVGDTHDGPSLVVNVVSCVVSVHYYYYDYDPSRYDDVGD

Sequence (197 aa):
MKIETIKWLSGAVRIIDQTELPLRLVYLDCRNVETLAQAIEELKVRGAPAIGVAAAYGVVLSIWGHRGTSQELEQKIRWAVDRLSHTRPTAIYTAKSQGKHIRVFADETRPLLQGARLTTWELLQSGIEVTLICDNAAATLMRKGKVDAVIVGADRIARNGDVANKVGTYGLAVLAKEHHIPFYVAAPLSTLDMNLA